Protein AF-A0A151S212-F1 (afdb_monomer)

Foldseek 3Di:
DWDDDPQWIDDDDPDPVVVLVVVVDLCVADVVVPGHDDPLQAADPDDNVPDDPHDRNAFDAAPVNPWTFGDTPQWTQTNPQRAIAGHPLVLQPDALLVVDDQDQPDPRLVVLLVVLLVLLLVLLALSQFFCVRHPLLSNLLRLLLSLLSSLSNSVSRQVVNVVPDHDDLVSVLVSLLVSLLSSVVSSVVNQVVDDDPDPDRGDGDDDSLSSSLSNLLSNLVNCVVVCVVCVPSNVVSVVVNCPRPCNVVQDPSNVSSSPCSSNVSSVSRRD

Secondary structure (DSSP, 8-state):
-EEEETTEEEE--S-HHHHHHHHHHHHT-BGGGTB---GGG---SS--TT-SS---TTEEE-TTSS-EEEEETTEEEETTT--EEE--GGGSSS-GGGG-----SS-HHHHHHHHHHHHHGGG--GGGT-TTTS-HHHHHHHHHHHHHHHHHHHHHHHHHHTTT-PPPHHHHHHHHHHHHHHHHHHHHHHHHT---SSS--------HHHHHHHHHHHHHHHHHTTHHHHHHHHHHHHHHHHTSTTTT---HHHHHHH-GGGGHHHHTS--

Nearest PDB structures (foldseek):
  7trd-assembly1_A  TM=8.117E-01  e=8.780E-12  Homo sapiens
  7qxs-assembly1_A  TM=8.195E-01  e=4.011E-11  Homo sapiens
  7v99-assembly1_A  TM=8.129E-01  e=2.341E-10  Homo sapiens
  7bg9-assembly1_A  TM=7.654E-01  e=6.557E-09  Homo sapiens

Structure (mmCIF, N/CA/C/O backbone):
data_AF-A0A151S212-F1
#
_entry.id   AF-A0A151S212-F1
#
loop_
_atom_site.group_PDB
_atom_site.id
_atom_site.type_symbol
_atom_site.label_atom_id
_atom_site.label_alt_id
_atom_site.label_comp_id
_atom_site.label_asym_id
_atom_site.label_entity_id
_atom_site.label_seq_id
_atom_site.pdbx_PDB_ins_code
_atom_site.Cartn_x
_atom_site.Cartn_y
_atom_site.Cartn_z
_atom_site.occupancy
_atom_site.B_iso_or_equiv
_atom_site.auth_seq_id
_atom_site.auth_comp_id
_atom_site.auth_asym_id
_atom_site.auth_atom_id
_atom_site.pdbx_PDB_model_num
ATOM 1 N N . MET A 1 1 ? -19.697 2.764 17.726 1.00 91.25 1 MET A N 1
ATOM 2 C CA . MET A 1 1 ? -19.866 2.917 16.264 1.00 91.25 1 MET A CA 1
ATOM 3 C C . MET A 1 1 ? -20.209 1.569 15.644 1.00 91.25 1 MET A C 1
ATOM 5 O O . MET A 1 1 ? -19.596 0.572 16.009 1.00 91.25 1 MET A O 1
ATOM 9 N N . LEU A 1 2 ? -21.163 1.541 14.712 1.00 94.31 2 LEU A N 1
ATOM 10 C CA . LEU A 1 2 ? -21.509 0.366 13.911 1.00 94.31 2 LEU A CA 1
ATOM 11 C C . LEU A 1 2 ? -21.421 0.744 12.430 1.00 94.31 2 LEU A C 1
ATOM 13 O O . LEU A 1 2 ? -22.045 1.716 12.016 1.00 94.31 2 LEU A O 1
ATOM 17 N N . MET A 1 3 ? -20.671 -0.025 11.647 1.00 93.69 3 MET A N 1
ATOM 18 C CA . MET A 1 3 ? -20.596 0.108 10.193 1.00 93.69 3 MET A CA 1
ATOM 19 C C . MET A 1 3 ? -20.975 -1.213 9.532 1.00 93.69 3 MET A C 1
ATOM 21 O O . MET A 1 3 ? -20.606 -2.288 10.008 1.00 93.69 3 MET A O 1
ATOM 25 N N . ARG A 1 4 ? -21.698 -1.130 8.416 1.00 92.31 4 ARG A N 1
ATOM 26 C CA . ARG A 1 4 ? -22.079 -2.281 7.597 1.00 92.31 4 ARG A CA 1
ATOM 27 C C . ARG A 1 4 ? -21.774 -1.983 6.137 1.00 92.31 4 ARG A C 1
ATOM 29 O O . ARG A 1 4 ? -22.185 -0.947 5.624 1.00 92.31 4 ARG A O 1
ATOM 36 N N . TYR A 1 5 ? -21.095 -2.910 5.473 1.00 89.25 5 TYR A N 1
ATOM 37 C CA . TYR A 1 5 ? -20.866 -2.885 4.036 1.00 89.25 5 TYR A CA 1
ATOM 38 C C . TYR A 1 5 ? -21.348 -4.200 3.429 1.00 89.25 5 TYR A C 1
ATOM 40 O O . TYR A 1 5 ? -20.651 -5.208 3.495 1.00 89.25 5 TYR A O 1
ATOM 48 N N . ILE A 1 6 ? -22.560 -4.180 2.864 1.00 88.94 6 ILE A N 1
ATOM 49 C CA . ILE A 1 6 ? -23.264 -5.363 2.346 1.00 88.94 6 ILE A CA 1
ATOM 50 C C . ILE A 1 6 ? -23.410 -6.424 3.456 1.00 88.94 6 ILE A C 1
ATOM 52 O O . ILE A 1 6 ? -24.307 -6.300 4.299 1.00 88.94 6 ILE A O 1
ATOM 56 N N . ASP A 1 7 ? -22.490 -7.387 3.510 1.00 89.00 7 ASP A N 1
ATOM 57 C CA . ASP A 1 7 ? -22.482 -8.508 4.455 1.00 89.00 7 ASP A CA 1
ATOM 58 C C . ASP A 1 7 ? -21.387 -8.384 5.527 1.00 89.00 7 ASP A C 1
ATOM 60 O O . ASP A 1 7 ? -21.408 -9.104 6.523 1.00 89.00 7 ASP A O 1
ATOM 64 N N . ASP A 1 8 ? -20.433 -7.463 5.357 1.00 90.44 8 ASP A N 1
ATOM 65 C CA . ASP A 1 8 ? -19.359 -7.236 6.321 1.00 90.44 8 ASP A CA 1
ATOM 66 C C . ASP A 1 8 ? -19.790 -6.204 7.375 1.00 90.44 8 ASP A C 1
ATOM 68 O O . ASP A 1 8 ? -20.198 -5.083 7.058 1.00 90.44 8 ASP A O 1
ATOM 72 N N . ILE A 1 9 ? -19.652 -6.557 8.654 1.00 92.75 9 ILE A N 1
ATOM 73 C CA . ILE A 1 9 ? -20.039 -5.720 9.797 1.00 92.75 9 ILE A CA 1
ATOM 74 C C . ILE A 1 9 ? -18.797 -5.382 10.625 1.00 92.75 9 ILE A C 1
ATOM 76 O O . ILE A 1 9 ? -18.005 -6.267 10.943 1.00 92.75 9 ILE A O 1
ATOM 80 N N . LEU A 1 10 ? -18.649 -4.111 11.006 1.00 93.81 10 LEU A N 1
ATOM 81 C CA . LEU A 1 10 ? -17.651 -3.648 11.967 1.00 93.81 10 LEU A CA 1
ATOM 82 C C . LEU A 1 10 ? -18.339 -2.953 13.138 1.00 93.81 10 LEU A C 1
ATOM 84 O O . LEU A 1 10 ? -19.101 -2.004 12.951 1.00 93.81 10 LEU A O 1
ATOM 88 N N . PHE A 1 11 ? -18.033 -3.399 14.351 1.00 94.44 11 PHE A N 1
ATOM 89 C CA . PHE A 1 11 ? -18.524 -2.790 15.578 1.00 94.44 11 PHE A CA 1
ATOM 90 C C . PHE A 1 11 ? -17.354 -2.370 16.458 1.00 94.44 11 PHE A C 1
ATOM 92 O O . PHE A 1 11 ? -16.478 -3.178 16.756 1.00 94.44 11 PHE A O 1
ATOM 99 N N . ILE A 1 12 ? -17.354 -1.103 16.866 1.00 93.50 12 ILE A N 1
ATOM 100 C CA . ILE A 1 12 ? -16.326 -0.513 17.725 1.00 93.50 12 ILE A CA 1
ATOM 101 C C . ILE A 1 12 ? -17.021 0.106 18.932 1.00 93.50 12 ILE A C 1
ATOM 103 O O . ILE A 1 12 ? -17.923 0.936 18.776 1.00 93.50 12 ILE A O 1
ATOM 107 N N . SER A 1 13 ? -16.612 -0.298 20.131 1.00 93.19 13 SER A N 1
ATOM 108 C CA . SER A 1 13 ? -17.143 0.210 21.396 1.00 93.19 13 SER A CA 1
ATOM 109 C C . SER A 1 13 ? -16.024 0.327 22.424 1.00 93.19 13 SER A C 1
ATOM 111 O O . SER A 1 13 ? -15.104 -0.486 22.439 1.00 93.19 13 SER A O 1
ATOM 113 N N . THR A 1 14 ? -16.137 1.317 23.306 1.00 93.19 14 THR A N 1
ATOM 114 C CA . THR A 1 14 ? -15.300 1.456 24.506 1.00 93.19 14 THR A CA 1
ATOM 115 C C . THR A 1 14 ? -15.732 0.502 25.627 1.00 93.19 14 THR A C 1
ATOM 117 O O . THR A 1 14 ? -15.018 0.339 26.610 1.00 93.19 14 THR A O 1
ATOM 120 N N . SER A 1 15 ? -16.886 -0.164 25.493 1.00 93.69 15 SER A N 1
ATOM 121 C CA . SER A 1 15 ? -17.396 -1.138 26.460 1.00 93.69 15 SER A CA 1
ATOM 122 C C . SER A 1 15 ? -17.210 -2.571 25.956 1.00 93.69 15 SER A C 1
ATOM 124 O O . SER A 1 15 ? -17.922 -3.017 25.049 1.00 93.69 15 SER A O 1
ATOM 126 N N . LYS A 1 16 ? -16.324 -3.339 26.613 1.00 89.88 16 LYS A N 1
ATOM 127 C CA . LYS A 1 16 ? -16.132 -4.779 26.335 1.00 89.88 16 LYS A CA 1
ATOM 128 C C . LYS A 1 16 ? -17.457 -5.545 26.415 1.00 89.88 16 LYS A C 1
ATOM 130 O O . LYS A 1 16 ? -17.743 -6.365 25.549 1.00 89.88 16 LYS A O 1
ATOM 135 N N . LYS A 1 17 ? -18.307 -5.229 27.400 1.00 91.88 17 LYS A N 1
ATOM 136 C CA . LYS A 1 17 ? -19.629 -5.856 27.577 1.00 91.88 17 LYS A CA 1
ATOM 137 C C . LYS A 1 17 ? -20.533 -5.648 26.359 1.00 91.88 17 LYS A C 1
ATOM 139 O O . LYS A 1 17 ? -21.179 -6.592 25.910 1.00 91.88 17 LYS A O 1
ATOM 144 N N . GLN A 1 18 ? -20.568 -4.434 25.804 1.00 94.19 18 GLN A N 1
ATOM 145 C CA . GLN A 1 18 ? -21.349 -4.159 24.594 1.00 94.19 18 GLN A CA 1
ATOM 146 C C . GLN A 1 18 ? -20.782 -4.894 23.376 1.00 94.19 18 GLN A C 1
ATOM 148 O O . GLN A 1 18 ? -21.547 -5.499 22.629 1.00 94.19 18 GLN A O 1
ATOM 153 N N . ALA A 1 19 ? -19.458 -4.880 23.191 1.00 92.62 19 ALA A N 1
ATOM 154 C CA . ALA A 1 19 ? -18.805 -5.568 22.078 1.00 92.62 19 ALA A CA 1
ATOM 155 C C . ALA A 1 19 ? -19.018 -7.089 22.126 1.00 92.62 19 ALA A C 1
ATOM 157 O O . ALA A 1 19 ? -19.368 -7.691 21.111 1.00 92.62 19 ALA A O 1
ATOM 158 N N . ALA A 1 20 ? -18.897 -7.698 23.307 1.00 90.44 20 ALA A N 1
ATOM 159 C CA . ALA A 1 20 ? -19.153 -9.121 23.515 1.00 90.44 20 ALA A CA 1
ATOM 160 C C . ALA A 1 20 ? -20.628 -9.487 23.273 1.00 90.44 20 ALA A C 1
ATOM 162 O O . ALA A 1 20 ? -20.917 -10.458 22.577 1.00 90.44 20 ALA A O 1
ATOM 163 N N . SER A 1 21 ? -21.567 -8.680 23.780 1.00 92.19 21 SER A N 1
ATOM 164 C CA . SER A 1 21 ? -23.004 -8.880 23.544 1.00 92.19 21 SER A CA 1
ATOM 165 C C . SER A 1 21 ? -23.358 -8.789 22.055 1.00 92.19 21 SER A C 1
ATOM 167 O O . SER A 1 21 ? -24.098 -9.622 21.525 1.00 92.19 21 SER A O 1
ATOM 169 N N . PHE A 1 22 ? -22.773 -7.821 21.344 1.00 92.88 22 PHE A N 1
ATOM 170 C CA . PHE A 1 22 ? -22.955 -7.681 19.903 1.00 92.88 22 PHE A CA 1
ATOM 171 C C . PHE A 1 22 ? -22.400 -8.886 19.131 1.00 92.88 22 PHE A C 1
ATOM 173 O O . PHE A 1 22 ? -23.090 -9.424 18.264 1.00 92.88 22 PHE A O 1
ATOM 180 N N . LEU A 1 23 ? -21.195 -9.352 19.479 1.00 90.56 23 LEU A N 1
ATOM 181 C CA . LEU A 1 23 ? -20.588 -10.539 18.875 1.00 90.56 23 LEU A CA 1
ATOM 182 C C . LEU A 1 23 ? -21.452 -11.789 19.087 1.00 90.56 23 LEU A C 1
ATOM 184 O O . LEU A 1 23 ? -21.763 -12.473 18.115 1.00 90.56 23 LEU A O 1
ATOM 188 N N . SER A 1 24 ? -21.912 -12.037 20.317 1.00 89.62 24 SER A N 1
ATOM 189 C CA . SER A 1 24 ? -22.804 -13.161 20.644 1.00 89.62 24 SER A CA 1
ATOM 190 C C . SER A 1 24 ? -24.100 -13.115 19.825 1.00 89.62 24 SER A C 1
ATOM 192 O O . SER A 1 24 ? -24.551 -14.122 19.268 1.00 89.62 24 SER A O 1
ATOM 194 N N . ARG A 1 25 ? -24.675 -11.916 19.652 1.00 90.81 25 ARG A N 1
ATOM 195 C CA . ARG A 1 25 ? -25.864 -11.726 18.813 1.00 90.81 25 ARG A CA 1
ATOM 196 C C . ARG A 1 25 ? -25.598 -12.053 17.343 1.00 90.81 25 ARG A C 1
ATOM 198 O O . ARG A 1 25 ? -26.464 -12.663 16.721 1.00 90.81 25 ARG A O 1
ATOM 205 N N . LEU A 1 26 ? -24.440 -11.671 16.799 1.00 91.00 26 LEU A N 1
ATOM 206 C CA . LEU A 1 26 ? -24.056 -12.006 15.425 1.00 91.00 26 LEU A CA 1
ATOM 207 C C . LEU A 1 26 ? -23.777 -13.501 15.247 1.00 91.00 26 LEU A C 1
ATOM 209 O O . LEU A 1 26 ? -24.224 -14.074 14.258 1.00 91.00 26 LEU A O 1
ATOM 213 N N . GLN A 1 27 ? -23.097 -14.142 16.199 1.00 88.25 27 GLN A N 1
ATOM 214 C CA . GLN A 1 27 ? -22.831 -15.585 16.171 1.00 88.25 27 GLN A CA 1
ATOM 215 C C . GLN A 1 27 ? -24.126 -16.401 16.134 1.00 88.25 27 GLN A C 1
ATOM 217 O O . GLN A 1 27 ? -24.240 -17.352 15.369 1.00 88.25 27 GLN A O 1
ATOM 222 N N . ARG A 1 28 ? -25.149 -15.985 16.892 1.00 88.88 28 ARG A N 1
ATOM 223 C CA . ARG A 1 28 ? -26.474 -16.624 16.855 1.00 88.88 28 ARG A CA 1
ATOM 224 C C . ARG A 1 28 ? -27.167 -16.519 15.486 1.00 88.88 28 ARG A C 1
ATOM 226 O O . ARG A 1 28 ? -28.055 -17.326 15.195 1.00 88.88 28 ARG A O 1
ATOM 233 N N . GLY A 1 29 ? -26.788 -15.530 14.675 1.00 90.12 29 GLY A N 1
ATOM 234 C CA . GLY A 1 29 ? -27.438 -15.196 13.414 1.00 90.12 29 GLY A CA 1
ATOM 235 C C . GLY A 1 29 ? -28.838 -14.600 13.590 1.00 90.12 29 GLY A C 1
ATOM 236 O O . GLY A 1 29 ? -29.348 -14.410 14.699 1.00 90.12 29 GLY A O 1
ATOM 237 N N . PHE A 1 30 ? -29.487 -14.318 12.463 1.00 90.19 30 PHE A N 1
ATOM 238 C CA . PHE A 1 30 ? -30.853 -13.802 12.402 1.00 90.19 30 PHE A CA 1
ATOM 239 C C . PHE A 1 30 ? -31.785 -14.906 11.892 1.00 90.19 30 PHE A C 1
ATOM 241 O O . PHE A 1 30 ? -32.234 -14.890 10.747 1.00 90.19 30 PHE A O 1
ATOM 248 N N . ARG A 1 31 ? -32.063 -15.885 12.766 1.00 88.88 31 ARG A N 1
ATOM 249 C CA . ARG A 1 31 ? -32.797 -17.124 12.435 1.00 88.88 31 ARG A CA 1
ATOM 250 C C . ARG A 1 31 ? -34.173 -16.888 11.810 1.00 88.88 31 ARG A C 1
ATOM 252 O O . ARG A 1 31 ? -34.533 -17.602 10.889 1.00 88.88 31 ARG A O 1
ATOM 259 N N . GLY A 1 32 ? -34.898 -15.854 12.247 1.00 93.25 32 GLY A N 1
ATOM 260 C CA . GLY A 1 32 ? -36.201 -15.496 11.666 1.00 93.25 32 GLY A CA 1
ATOM 261 C C . GLY A 1 32 ? -36.151 -15.102 10.183 1.00 93.25 32 GLY A C 1
ATOM 262 O O . GLY A 1 32 ? -37.182 -15.097 9.527 1.00 93.25 32 GLY A O 1
ATOM 263 N N . TYR A 1 33 ? -34.960 -14.810 9.651 1.00 91.62 33 TYR A N 1
ATOM 264 C CA . TYR A 1 33 ? -34.728 -14.476 8.244 1.00 91.62 33 TYR A CA 1
ATOM 265 C C . TYR A 1 33 ? -33.832 -15.504 7.535 1.00 91.62 33 TYR A C 1
ATOM 267 O O . TYR A 1 33 ? -33.302 -15.204 6.469 1.00 91.62 33 TYR A O 1
ATOM 275 N N . ASN A 1 34 ? -33.594 -16.679 8.139 1.00 92.19 34 ASN A N 1
ATOM 276 C CA . ASN A 1 34 ? -32.651 -17.692 7.639 1.00 92.19 34 ASN A CA 1
ATOM 277 C C . ASN A 1 34 ? -31.262 -17.120 7.291 1.00 92.19 34 ASN A C 1
ATOM 279 O O . ASN A 1 34 ? -30.600 -17.563 6.355 1.00 92.19 34 ASN A O 1
ATOM 283 N N . CYS A 1 35 ? -30.818 -16.112 8.048 1.00 90.69 35 CYS A N 1
ATOM 284 C CA . CYS A 1 35 ? -29.539 -15.448 7.837 1.00 90.69 35 CYS A CA 1
ATOM 285 C C . CYS A 1 35 ? -28.527 -15.905 8.891 1.00 90.69 35 CYS A C 1
ATOM 287 O O . CYS A 1 35 ? -28.745 -15.759 10.100 1.00 90.69 35 CYS A O 1
ATOM 289 N N . TYR A 1 36 ? -27.406 -16.440 8.413 1.00 90.06 36 TYR A N 1
ATOM 290 C CA . TYR A 1 36 ? -26.347 -17.038 9.219 1.00 90.06 36 TYR A CA 1
ATOM 291 C C . TYR A 1 36 ? -25.021 -16.322 8.965 1.00 90.06 36 TYR A C 1
ATOM 293 O O . TYR A 1 36 ? -24.754 -15.864 7.854 1.00 90.06 36 TYR A O 1
ATOM 301 N N . MET A 1 37 ? -24.178 -16.246 9.994 1.00 89.00 37 MET A N 1
ATOM 302 C CA . MET A 1 37 ? -22.856 -15.632 9.893 1.00 89.00 37 MET A CA 1
ATOM 303 C C . MET A 1 37 ? -21.780 -16.691 9.660 1.00 89.00 37 MET A C 1
ATOM 305 O O . MET A 1 37 ? -21.835 -17.788 10.206 1.00 89.00 37 MET A O 1
ATOM 309 N N . ASN A 1 38 ? -20.770 -16.355 8.857 1.00 87.44 38 ASN A N 1
ATOM 310 C CA . ASN A 1 38 ? -19.635 -17.242 8.626 1.00 87.44 38 ASN A CA 1
ATOM 311 C C . ASN A 1 38 ? -18.682 -17.205 9.828 1.00 87.44 38 ASN A C 1
ATOM 313 O O . ASN A 1 38 ? -17.925 -16.247 9.994 1.00 87.44 38 ASN A O 1
ATOM 317 N N . GLU A 1 39 ? -18.680 -18.275 10.618 1.00 83.69 39 GLU A N 1
ATOM 318 C CA . GLU A 1 39 ? -17.905 -18.371 11.858 1.00 83.69 39 GLU A CA 1
ATOM 319 C C . GLU A 1 39 ? -16.399 -18.160 11.654 1.00 83.69 39 GLU A C 1
ATOM 321 O O . GLU A 1 39 ? -15.737 -17.498 12.453 1.00 83.69 39 GLU A O 1
ATOM 326 N N . LYS A 1 40 ? -15.856 -18.610 10.514 1.00 81.06 40 LYS A N 1
ATOM 327 C CA . LYS A 1 40 ? -14.429 -18.461 10.180 1.00 81.06 40 LYS A CA 1
ATOM 328 C C . LYS A 1 40 ? -14.022 -17.009 9.912 1.00 81.06 40 LYS A C 1
ATOM 330 O O . LYS A 1 40 ? -12.829 -16.720 9.820 1.00 81.06 40 LYS A O 1
ATOM 335 N N . LYS A 1 41 ? -14.992 -16.106 9.728 1.00 82.12 41 LYS A N 1
ATOM 336 C CA . LYS A 1 41 ? -14.774 -14.690 9.404 1.00 82.12 41 LYS A CA 1
ATOM 337 C C . LYS A 1 41 ? -14.901 -13.758 10.610 1.00 82.12 41 LYS A C 1
ATOM 339 O O . LYS A 1 41 ? -14.702 -12.556 10.428 1.00 82.12 41 LYS A O 1
ATOM 344 N N . PHE A 1 42 ? -15.198 -14.257 11.810 1.00 85.50 42 PHE A N 1
ATOM 345 C CA . PHE A 1 42 ? -15.205 -13.406 13.000 1.00 85.50 42 PHE A CA 1
ATOM 346 C C . PHE A 1 42 ? -13.792 -12.943 13.387 1.00 85.50 42 PHE A C 1
ATOM 348 O O . PHE A 1 42 ? -12.789 -13.617 13.144 1.00 85.50 42 PHE A O 1
ATOM 355 N N . GLY A 1 43 ? -13.725 -11.756 13.987 1.00 84.00 43 GLY A N 1
ATOM 356 C CA . GLY A 1 43 ? -12.517 -11.169 14.554 1.00 84.00 43 GLY A CA 1
ATOM 357 C C . GLY A 1 43 ? -12.885 -10.237 15.699 1.00 84.00 43 GLY A C 1
ATOM 358 O O . GLY A 1 43 ? -13.845 -9.479 15.584 1.00 84.00 43 GLY A O 1
ATOM 359 N N . ALA A 1 44 ? -12.135 -10.309 16.793 1.00 85.69 44 ALA A N 1
ATOM 360 C CA . ALA A 1 44 ? -12.307 -9.472 17.973 1.00 85.69 44 ALA A CA 1
ATOM 361 C C . ALA A 1 44 ? -10.942 -9.259 18.629 1.00 85.69 44 ALA A C 1
ATOM 363 O O . ALA A 1 44 ? -10.123 -10.171 18.631 1.00 85.69 44 ALA A O 1
ATOM 364 N N . ASN A 1 45 ? -10.703 -8.072 19.180 1.00 85.06 45 ASN A N 1
ATOM 365 C CA . ASN A 1 45 ? -9.446 -7.691 19.832 1.00 85.06 45 ASN A CA 1
ATOM 366 C C . ASN A 1 45 ? -9.441 -7.948 21.352 1.00 85.06 45 ASN A C 1
ATOM 368 O O . ASN A 1 45 ? -8.655 -7.336 22.069 1.00 85.06 45 ASN A O 1
ATOM 372 N N . PHE A 1 46 ? -10.342 -8.792 21.853 1.00 80.75 46 PHE A N 1
ATOM 373 C CA . PHE A 1 46 ? -10.465 -9.128 23.270 1.00 80.75 46 PHE A CA 1
ATOM 374 C C . PHE A 1 46 ? -10.730 -10.619 23.443 1.00 80.75 46 PHE A C 1
ATOM 376 O O . PHE A 1 46 ? -11.342 -11.246 22.576 1.00 80.75 46 PHE A O 1
ATOM 383 N N . ASP A 1 47 ? -10.326 -11.157 24.593 1.00 69.25 47 ASP A N 1
ATOM 384 C CA . ASP A 1 47 ? -10.608 -12.542 24.952 1.00 69.25 47 ASP A CA 1
ATOM 385 C C . ASP A 1 47 ? -12.113 -12.738 25.103 1.00 69.25 47 ASP A C 1
ATOM 387 O O . ASP A 1 47 ? -12.778 -12.082 25.921 1.00 69.25 47 ASP A O 1
ATOM 391 N N . VAL A 1 48 ? -12.647 -13.626 24.269 1.00 62.38 48 VAL A N 1
ATOM 392 C CA . VAL A 1 48 ? -14.039 -14.054 24.319 1.00 62.38 48 VAL A CA 1
ATOM 393 C C . VAL A 1 48 ? -14.064 -15.375 25.075 1.00 62.38 48 VAL A C 1
ATOM 395 O O . VAL A 1 48 ? -13.816 -16.430 24.498 1.00 62.38 48 VAL A O 1
ATOM 398 N N . GLU A 1 49 ? -14.380 -15.312 26.368 1.00 53.94 49 GLU A N 1
ATOM 399 C CA . GLU A 1 49 ? -14.428 -16.468 27.285 1.00 53.94 49 GLU A CA 1
ATOM 400 C C . GLU A 1 49 ? -15.368 -17.600 26.814 1.00 53.94 49 GLU A C 1
ATOM 402 O O . GLU A 1 49 ? -15.288 -18.718 27.307 1.00 53.94 49 GLU A O 1
ATOM 407 N N . GLN A 1 50 ? -16.242 -17.338 25.835 1.00 49.88 50 GLN A N 1
ATOM 408 C CA . GLN A 1 50 ? -17.227 -18.289 25.307 1.00 49.88 50 GLN A CA 1
ATOM 409 C C . GLN A 1 50 ? -16.851 -18.951 23.970 1.00 49.88 50 GLN A C 1
ATOM 411 O O . GLN A 1 50 ? -17.666 -19.689 23.419 1.00 49.88 50 GLN A O 1
ATOM 416 N N . ILE A 1 51 ? -15.656 -18.722 23.414 1.00 51.78 51 ILE A N 1
ATOM 417 C CA . ILE A 1 51 ? -15.263 -19.349 22.140 1.00 51.78 51 ILE A CA 1
ATOM 418 C C . ILE A 1 51 ? -14.441 -20.613 22.412 1.00 51.78 51 ILE A C 1
ATOM 420 O O . ILE A 1 51 ? -13.214 -20.626 22.329 1.00 51.78 51 ILE A O 1
ATOM 424 N N . LEU A 1 52 ? -15.139 -21.707 22.713 1.00 39.09 52 LEU A N 1
ATOM 425 C CA . LEU A 1 52 ? -14.578 -23.051 22.607 1.00 39.09 52 LEU A CA 1
ATOM 426 C C . LEU A 1 52 ? -14.372 -23.378 21.117 1.00 39.09 52 LEU A C 1
ATOM 428 O O . LEU A 1 52 ? -15.327 -23.617 20.385 1.00 39.09 52 LEU A O 1
ATOM 432 N N . GLY A 1 53 ? -13.118 -23.380 20.662 1.00 44.22 53 GLY A N 1
ATOM 433 C CA . GLY A 1 53 ? -12.716 -24.107 19.450 1.00 44.22 53 GLY A CA 1
ATOM 434 C C . GLY A 1 53 ? -12.482 -23.312 18.161 1.00 44.22 53 GLY A C 1
ATOM 435 O O . GLY A 1 53 ? -12.039 -23.915 17.186 1.00 44.22 53 GLY A O 1
ATOM 436 N N . SER A 1 54 ? -12.683 -21.990 18.112 1.00 44.34 54 SER A N 1
ATOM 437 C CA . SER A 1 54 ? -12.316 -21.202 16.922 1.00 44.34 54 SER A CA 1
ATOM 438 C C . SER A 1 54 ? -11.300 -20.116 17.258 1.00 44.34 54 SER A C 1
ATOM 440 O O . SER A 1 54 ? -11.639 -19.110 17.879 1.00 44.34 54 SER A O 1
ATOM 442 N N . GLN A 1 55 ? -10.056 -20.292 16.808 1.00 51.56 55 GLN A N 1
ATOM 443 C CA . GLN A 1 55 ? -9.088 -19.199 16.728 1.00 51.56 55 GLN A CA 1
ATOM 444 C C . GLN A 1 55 ? -9.764 -18.010 16.025 1.00 51.56 55 GLN A C 1
ATOM 446 O O . GLN A 1 55 ? -10.283 -18.151 14.915 1.00 51.56 55 GLN A O 1
ATOM 451 N N . LEU A 1 56 ? -9.826 -16.850 16.684 1.00 54.81 56 LEU A N 1
ATOM 452 C CA . LEU A 1 56 ? -10.334 -15.613 16.091 1.00 54.81 56 LEU A CA 1
ATOM 453 C C . LEU A 1 56 ? -9.381 -15.194 14.962 1.00 54.81 56 LEU A C 1
ATOM 455 O O . LEU A 1 56 ? -8.438 -14.434 15.151 1.00 54.81 56 LEU A O 1
ATOM 459 N N . ASN A 1 57 ? -9.632 -15.722 13.766 1.00 55.31 57 ASN A N 1
ATOM 460 C CA . ASN A 1 57 ? -8.699 -15.748 12.638 1.00 55.31 57 ASN A CA 1
ATOM 461 C C . ASN A 1 57 ? -8.355 -14.369 12.050 1.00 55.31 57 ASN A C 1
ATOM 463 O O . ASN A 1 57 ? -7.565 -14.283 11.108 1.00 55.31 57 ASN A O 1
ATOM 467 N N . ARG A 1 58 ? -8.968 -13.275 12.519 1.00 57.22 58 ARG A N 1
ATOM 468 C CA . ARG A 1 58 ? -8.886 -11.958 11.866 1.00 57.22 58 ARG A CA 1
ATOM 469 C C . ARG A 1 58 ? -8.116 -10.876 12.598 1.00 57.22 58 ARG A C 1
ATOM 471 O O . ARG A 1 58 ? -7.895 -9.841 11.969 1.00 57.22 58 ARG A O 1
ATOM 478 N N . VAL A 1 59 ? -7.651 -11.118 13.820 1.00 60.28 59 VAL A N 1
ATOM 479 C CA . VAL A 1 59 ? -6.671 -10.219 14.430 1.00 60.28 59 VAL A CA 1
ATOM 480 C C . VAL A 1 59 ? -5.310 -10.524 13.827 1.00 60.28 59 VAL A C 1
ATOM 482 O O . VAL A 1 59 ? -4.712 -11.559 14.101 1.00 60.28 59 VAL A O 1
ATOM 485 N N . TYR A 1 60 ? -4.839 -9.637 12.955 1.00 65.50 60 TYR A N 1
ATOM 486 C CA . TYR A 1 60 ? -3.452 -9.684 12.513 1.00 65.50 60 TYR A CA 1
ATOM 487 C C . TYR A 1 60 ? -2.603 -9.073 13.626 1.00 65.50 60 TYR A C 1
ATOM 489 O O . TYR A 1 60 ? -2.672 -7.866 13.859 1.00 65.50 60 TYR A O 1
ATOM 497 N N . ALA A 1 61 ? -1.857 -9.908 14.344 1.00 61.75 61 ALA A N 1
ATOM 498 C CA . ALA A 1 61 ? -0.827 -9.439 15.254 1.00 61.75 61 ALA A CA 1
ATOM 499 C C . ALA A 1 61 ? 0.466 -9.227 14.460 1.00 61.75 61 ALA A C 1
ATOM 501 O O . ALA A 1 61 ? 0.862 -10.079 13.665 1.00 61.75 61 ALA A O 1
ATOM 502 N N . SER A 1 62 ? 1.120 -8.086 14.665 1.00 59.00 62 SER A N 1
ATOM 503 C CA . SER A 1 62 ? 2.505 -7.904 14.227 1.00 59.00 62 SER A CA 1
ATOM 504 C C . SER A 1 62 ? 3.398 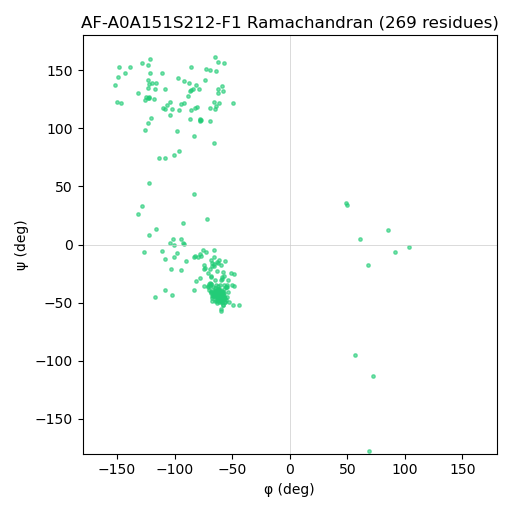-8.979 14.860 1.00 59.00 62 SER A C 1
ATOM 506 O O . SER A 1 62 ? 3.064 -9.496 15.925 1.00 59.00 62 SER A O 1
ATOM 508 N N . GLU A 1 63 ? 4.546 -9.281 14.245 1.00 55.31 63 GLU A N 1
ATOM 509 C CA . GLU A 1 63 ? 5.509 -10.316 14.683 1.00 55.31 63 GLU A CA 1
ATOM 510 C C . GLU A 1 63 ? 5.865 -10.232 16.181 1.00 55.31 63 GLU A C 1
ATOM 512 O O . GLU A 1 63 ? 6.195 -11.236 16.803 1.00 55.31 63 GLU A O 1
ATOM 517 N N . ASN A 1 64 ? 5.748 -9.045 16.778 1.00 50.09 64 ASN A N 1
ATOM 518 C CA . ASN A 1 64 ? 6.099 -8.775 18.170 1.00 50.09 64 ASN A CA 1
ATOM 519 C C . ASN A 1 64 ? 4.909 -8.932 19.144 1.00 50.09 64 ASN A C 1
ATOM 521 O O . ASN A 1 64 ? 5.040 -8.575 20.311 1.00 50.09 64 ASN A O 1
ATOM 525 N N . GLY A 1 65 ? 3.715 -9.307 18.668 1.00 58.44 65 GLY A N 1
ATOM 526 C CA . GLY A 1 65 ? 2.474 -9.407 19.455 1.00 58.44 65 GLY A CA 1
ATOM 527 C C . GLY A 1 65 ? 1.886 -8.075 19.960 1.00 58.44 65 GLY A C 1
ATOM 528 O O . GLY A 1 65 ? 0.708 -8.013 20.289 1.00 58.44 65 GLY A O 1
ATOM 529 N N . ALA A 1 66 ? 2.672 -6.993 19.976 1.00 58.69 66 ALA A N 1
ATOM 530 C CA . ALA A 1 66 ? 2.311 -5.712 20.592 1.00 58.69 66 ALA A CA 1
ATOM 531 C C . ALA A 1 66 ? 1.276 -4.875 19.815 1.00 58.69 66 ALA A C 1
ATOM 533 O O . ALA A 1 66 ? 0.650 -3.983 20.379 1.00 58.69 66 ALA A O 1
ATOM 534 N N . THR A 1 67 ? 1.109 -5.118 18.513 1.00 68.25 67 THR A N 1
ATOM 535 C CA . THR A 1 67 ? 0.159 -4.383 17.661 1.00 68.25 67 THR A CA 1
ATOM 536 C C . THR A 1 67 ? -0.802 -5.353 17.007 1.00 68.25 67 THR A C 1
ATOM 538 O O . THR A 1 67 ? -0.379 -6.304 16.352 1.00 68.25 67 THR A O 1
ATOM 541 N N . SER A 1 68 ? -2.095 -5.099 17.187 1.00 84.56 68 SER A N 1
ATOM 542 C CA . SER A 1 68 ? -3.177 -5.900 16.633 1.00 84.56 68 SER A CA 1
ATOM 543 C C . SER A 1 68 ? -3.996 -5.071 15.649 1.00 84.56 68 SER A C 1
ATOM 545 O O . SER A 1 68 ? -4.271 -3.893 15.882 1.00 84.56 68 SER A O 1
ATOM 547 N N . PHE A 1 69 ? -4.373 -5.691 14.534 1.00 88.69 69 PHE A N 1
ATOM 548 C CA . PHE A 1 69 ? -5.189 -5.069 13.501 1.00 88.69 69 PHE A CA 1
ATOM 549 C C . PHE A 1 69 ? -6.457 -5.876 13.253 1.00 88.69 69 PHE A C 1
ATOM 551 O O . PHE A 1 69 ? -6.402 -7.095 13.072 1.00 88.69 69 PHE A O 1
ATOM 558 N N . LEU A 1 70 ? -7.589 -5.180 13.161 1.00 90.25 70 LEU A N 1
ATOM 559 C CA . LEU A 1 70 ? -8.829 -5.730 12.628 1.00 90.25 70 LEU A CA 1
ATOM 560 C C . LEU A 1 70 ? -8.866 -5.560 11.110 1.00 90.25 70 LEU A C 1
ATOM 562 O O . LEU A 1 70 ? -8.623 -4.478 10.578 1.00 90.25 70 LEU A O 1
ATOM 566 N N . ARG A 1 71 ? -9.210 -6.645 10.415 1.00 89.56 71 ARG A N 1
ATOM 567 C CA . ARG A 1 71 ? -9.424 -6.658 8.965 1.00 89.56 71 ARG A CA 1
ATOM 568 C C . ARG A 1 71 ? -10.887 -6.402 8.634 1.00 89.56 71 ARG A C 1
ATOM 570 O O . ARG A 1 71 ? -11.744 -7.191 9.031 1.00 89.56 71 ARG A O 1
ATOM 577 N N . TRP A 1 72 ? -11.164 -5.360 7.854 1.00 91.25 72 TRP A N 1
ATOM 578 C CA . TRP A 1 72 ? -12.518 -5.049 7.391 1.00 91.25 72 TRP A CA 1
ATOM 579 C C . TRP A 1 72 ? -12.507 -4.436 5.988 1.00 91.25 72 TRP A C 1
ATOM 581 O O . TRP A 1 72 ? -11.851 -3.425 5.758 1.00 91.25 72 TRP A O 1
ATOM 591 N N . SER A 1 73 ? -13.202 -5.061 5.031 1.00 88.94 73 SER A N 1
ATOM 592 C CA . SER A 1 73 ? -13.399 -4.546 3.662 1.00 88.94 73 SER A CA 1
ATOM 593 C C . SER A 1 73 ? -12.125 -4.071 2.933 1.00 88.94 73 SER A C 1
ATOM 595 O O . SER A 1 73 ? -12.145 -3.110 2.166 1.00 88.94 73 SER A O 1
ATOM 597 N N . GLY A 1 74 ? -10.990 -4.748 3.148 1.00 90.62 74 GLY A N 1
ATOM 598 C CA . GLY A 1 74 ? -9.701 -4.384 2.542 1.00 90.62 74 GLY A CA 1
ATOM 599 C C . GLY A 1 74 ? -8.904 -3.316 3.303 1.00 90.62 74 GLY A C 1
ATOM 600 O O . GLY A 1 74 ? -7.930 -2.788 2.756 1.00 90.62 74 GLY A O 1
ATOM 601 N N . LEU A 1 75 ? -9.303 -3.012 4.539 1.00 93.88 75 LEU A N 1
ATOM 602 C CA . LEU A 1 75 ? -8.616 -2.137 5.484 1.00 93.88 75 LEU A CA 1
ATOM 603 C C . LEU A 1 75 ? -8.054 -2.945 6.657 1.00 93.88 75 LEU A C 1
ATOM 605 O O . LEU A 1 75 ? -8.653 -3.932 7.091 1.00 93.88 75 LEU A O 1
ATOM 609 N N . LEU A 1 76 ? -6.927 -2.476 7.179 1.00 93.94 76 LEU A N 1
ATOM 610 C CA . LEU A 1 76 ? -6.355 -2.853 8.463 1.00 93.94 76 LEU A CA 1
ATOM 611 C C . LEU A 1 76 ? -6.564 -1.686 9.421 1.00 93.94 76 LEU A C 1
ATOM 613 O O . LEU A 1 76 ? -6.083 -0.586 9.158 1.00 93.94 76 LEU A O 1
ATOM 617 N N . ILE A 1 77 ? -7.279 -1.929 10.511 1.00 94.06 77 ILE A N 1
ATOM 618 C CA . ILE A 1 77 ? -7.587 -0.926 11.530 1.00 94.06 77 ILE A CA 1
ATOM 619 C C . ILE A 1 77 ? -6.799 -1.292 12.776 1.00 94.06 77 ILE A C 1
ATOM 621 O O . ILE A 1 77 ? -7.006 -2.376 13.325 1.00 94.06 77 ILE A O 1
ATOM 625 N N . ASN A 1 78 ? -5.886 -0.423 13.203 1.00 93.00 78 ASN A N 1
ATOM 626 C CA . ASN A 1 78 ? -5.119 -0.644 14.423 1.00 93.00 78 ASN A CA 1
ATOM 627 C C . ASN A 1 78 ? -6.065 -0.607 15.632 1.00 93.00 78 ASN A C 1
ATOM 629 O O . ASN A 1 78 ? -6.750 0.387 15.857 1.00 93.00 78 ASN A O 1
ATOM 633 N N . CYS A 1 79 ? -6.103 -1.682 16.416 1.00 89.62 79 CYS A N 1
ATOM 634 C CA . CYS A 1 79 ? -7.027 -1.810 17.543 1.00 89.62 79 CYS A CA 1
ATOM 635 C C . CYS A 1 79 ? -6.735 -0.839 18.697 1.00 89.62 79 CYS A C 1
ATOM 637 O O . CYS A 1 79 ? -7.609 -0.635 19.536 1.00 89.62 79 CYS A O 1
ATOM 639 N N . SER A 1 80 ? -5.523 -0.282 18.758 1.00 89.00 80 SER A N 1
ATOM 640 C CA . SER A 1 80 ? -5.086 0.634 19.815 1.00 89.00 80 SER A CA 1
ATOM 641 C C . SER A 1 80 ? -5.097 2.087 19.352 1.00 89.00 80 SER A C 1
ATOM 643 O O . SER A 1 80 ? -5.543 2.958 20.091 1.00 89.00 80 SER A O 1
ATOM 645 N N . THR A 1 81 ? -4.606 2.359 18.139 1.00 93.00 81 THR A N 1
ATOM 646 C CA . THR A 1 81 ? -4.452 3.734 17.629 1.00 93.00 81 THR A CA 1
ATOM 647 C C . THR A 1 81 ? -5.563 4.166 16.682 1.00 93.00 81 THR A C 1
ATOM 649 O O . THR A 1 81 ? -5.642 5.342 16.354 1.00 93.00 81 THR A O 1
ATOM 652 N N . MET A 1 82 ? -6.416 3.239 16.228 1.00 93.88 82 MET A N 1
ATOM 653 C CA . MET A 1 82 ? -7.452 3.469 15.212 1.00 93.88 82 MET A CA 1
ATOM 654 C C . MET A 1 82 ? -6.934 3.912 13.833 1.00 93.88 82 MET A C 1
ATOM 656 O O . MET A 1 82 ? -7.734 4.134 12.924 1.00 93.88 82 MET A O 1
ATOM 660 N N . GLU A 1 83 ? -5.613 3.958 13.643 1.00 96.50 83 GLU A N 1
ATOM 661 C CA . GLU A 1 83 ? -4.979 4.269 12.365 1.00 96.50 83 GLU A CA 1
ATOM 662 C C . GLU A 1 83 ? -5.292 3.202 11.310 1.00 96.50 83 GLU A C 1
ATOM 664 O O . GLU A 1 83 ? -5.465 2.012 11.611 1.00 96.50 83 GLU A O 1
ATOM 669 N N . ILE A 1 84 ? -5.337 3.630 10.050 1.00 96.69 84 ILE A N 1
ATOM 670 C CA . ILE A 1 84 ? -5.870 2.845 8.942 1.00 96.69 84 ILE A CA 1
ATOM 671 C C . ILE A 1 84 ? -4.781 2.577 7.908 1.00 96.69 84 ILE A C 1
ATOM 673 O O . ILE A 1 84 ? -4.169 3.482 7.338 1.00 96.69 84 ILE A O 1
ATOM 677 N N . GLN A 1 85 ? -4.591 1.298 7.601 1.00 96.06 85 GLN A N 1
ATOM 678 C CA . GLN A 1 85 ? -3.704 0.830 6.542 1.00 96.06 85 GLN A CA 1
ATOM 679 C C . GLN A 1 85 ? -4.469 0.011 5.505 1.00 96.06 85 GLN A C 1
ATOM 681 O O . GLN A 1 85 ? -5.565 -0.495 5.751 1.00 96.06 85 GLN A O 1
ATOM 686 N N . ALA A 1 86 ? -3.908 -0.121 4.305 1.00 95.38 86 ALA A N 1
ATOM 687 C CA . ALA A 1 86 ? -4.495 -0.972 3.277 1.00 95.38 86 ALA A CA 1
ATOM 688 C C . ALA A 1 86 ? -4.172 -2.454 3.538 1.00 95.38 86 ALA A C 1
ATOM 690 O O . ALA A 1 86 ? -3.017 -2.816 3.747 1.00 95.38 86 ALA A O 1
ATOM 691 N N . ASP A 1 87 ? -5.171 -3.333 3.435 1.00 93.81 87 ASP A N 1
ATOM 692 C CA . ASP A 1 87 ? -4.955 -4.778 3.522 1.00 93.81 87 ASP A CA 1
ATOM 693 C C . ASP A 1 87 ? -4.454 -5.333 2.174 1.00 93.81 87 ASP A C 1
ATOM 695 O O . ASP A 1 87 ? -5.130 -5.258 1.134 1.00 93.81 87 ASP A O 1
ATOM 699 N N . TYR A 1 88 ? -3.243 -5.894 2.189 1.00 93.56 88 TYR A N 1
ATOM 700 C CA . TYR A 1 88 ? -2.596 -6.530 1.039 1.00 93.56 88 TYR A CA 1
ATOM 701 C C . TYR A 1 88 ? -2.618 -8.065 1.095 1.00 93.56 88 TYR A C 1
ATOM 703 O O . TYR A 1 88 ? -2.142 -8.704 0.156 1.00 93.56 88 TYR A O 1
ATOM 711 N N . SER A 1 89 ? -3.217 -8.673 2.126 1.00 90.44 89 SER A N 1
ATOM 712 C CA . SER A 1 89 ? -3.232 -10.131 2.339 1.00 90.44 89 SER A CA 1
ATOM 713 C C . SER A 1 89 ? -3.831 -10.920 1.171 1.00 90.44 89 SER A C 1
ATOM 715 O O . SER A 1 89 ? -3.408 -12.041 0.891 1.00 90.44 89 SER A O 1
ATOM 717 N N . LYS A 1 90 ? -4.735 -10.309 0.395 1.00 89.88 90 LYS A N 1
ATOM 718 C CA . LYS A 1 90 ? -5.304 -10.917 -0.820 1.00 89.88 90 LYS A CA 1
ATOM 719 C C . LYS A 1 90 ? -4.273 -11.281 -1.898 1.00 89.88 90 LYS A C 1
ATOM 721 O O . LYS A 1 90 ? -4.596 -12.038 -2.807 1.00 89.88 90 LYS A O 1
ATOM 726 N N . TYR A 1 91 ? -3.064 -10.720 -1.836 1.00 93.62 91 TYR A N 1
ATOM 727 C CA . TYR A 1 91 ? -1.986 -10.996 -2.789 1.00 93.62 91 TYR A CA 1
ATOM 728 C C . TYR A 1 91 ? -1.051 -12.135 -2.346 1.00 93.62 91 TYR A C 1
ATOM 730 O O . TYR A 1 91 ? -0.115 -12.448 -3.074 1.00 93.62 91 TYR A O 1
ATOM 738 N N . LEU A 1 92 ? -1.280 -12.758 -1.183 1.00 91.69 92 LEU A N 1
ATOM 739 C CA . LEU A 1 92 ? -0.392 -13.798 -0.645 1.00 91.69 92 LEU A CA 1
ATOM 740 C C . LEU A 1 92 ? -0.639 -15.186 -1.251 1.00 91.69 92 LEU A C 1
ATOM 742 O O . LEU A 1 92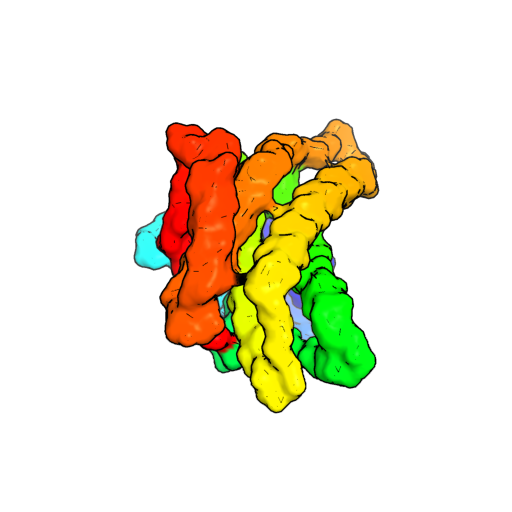 ? 0.290 -15.978 -1.387 1.00 91.69 92 LEU A O 1
ATOM 746 N N . CYS A 1 93 ? -1.883 -15.492 -1.623 1.00 88.56 93 CYS A N 1
ATOM 747 C CA . CYS A 1 93 ? -2.254 -16.846 -2.043 1.00 88.56 93 CYS A CA 1
ATOM 748 C C . CYS A 1 93 ? -1.822 -17.182 -3.477 1.00 88.56 93 CYS A C 1
ATOM 750 O O . CYS A 1 93 ? -1.561 -18.341 -3.779 1.00 88.56 93 CYS A O 1
ATOM 752 N N . ASN A 1 94 ? -1.734 -16.182 -4.358 1.00 92.19 94 ASN A N 1
ATOM 753 C CA . ASN A 1 94 ? -1.479 -16.371 -5.785 1.00 92.19 94 ASN A CA 1
ATOM 754 C C . ASN A 1 94 ? -0.316 -15.503 -6.263 1.00 92.19 94 ASN A C 1
ATOM 756 O O . ASN A 1 94 ? -0.034 -14.448 -5.699 1.00 92.19 94 ASN A O 1
ATOM 760 N N . HIS A 1 95 ? 0.332 -15.918 -7.354 1.00 96.69 95 HIS A N 1
ATOM 761 C CA . HIS A 1 95 ? 1.347 -15.091 -8.003 1.00 96.69 95 HIS A CA 1
ATOM 762 C C . HIS A 1 95 ? 0.723 -13.782 -8.509 1.00 96.69 95 HIS A C 1
ATOM 764 O O . HIS A 1 95 ? -0.321 -13.799 -9.165 1.00 96.69 95 HIS A O 1
ATOM 770 N N . LEU A 1 96 ? 1.371 -12.643 -8.259 1.00 96.94 96 LEU A N 1
ATOM 771 C CA . LEU A 1 96 ? 0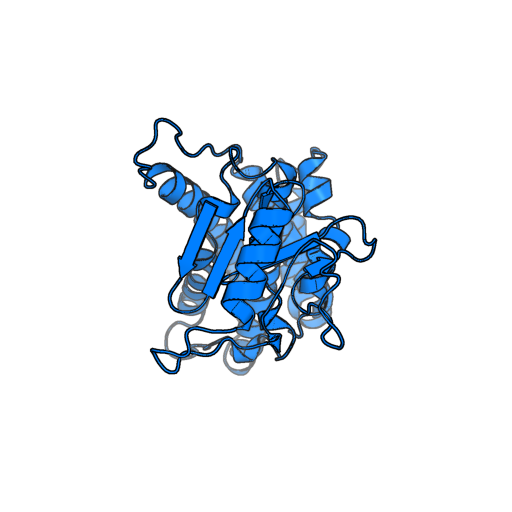.822 -11.309 -8.507 1.00 96.94 96 LEU A CA 1
ATOM 772 C C . LEU A 1 96 ? 0.434 -11.072 -9.975 1.00 96.94 96 LEU A C 1
ATOM 774 O O . LEU A 1 96 ? -0.514 -10.333 -10.246 1.00 96.94 96 LEU A O 1
ATOM 778 N N . SER A 1 97 ? 1.118 -11.722 -10.920 1.00 95.38 97 SER A N 1
ATOM 779 C CA . SER A 1 97 ? 0.788 -11.657 -12.354 1.00 95.38 97 SER A CA 1
ATOM 780 C C . SER A 1 97 ? -0.633 -12.125 -12.679 1.00 95.38 97 SER A C 1
ATOM 782 O O . SER A 1 97 ? -1.224 -11.599 -13.612 1.00 95.38 97 SER A O 1
ATOM 784 N N . SER A 1 98 ? -1.224 -13.022 -11.879 1.00 95.19 98 SER A N 1
ATOM 785 C CA . SER A 1 98 ? -2.632 -13.440 -12.032 1.00 95.19 98 SER A CA 1
ATOM 786 C C . SER A 1 98 ? -3.634 -12.296 -11.827 1.00 95.19 98 SER A C 1
ATOM 788 O O . SER A 1 98 ? -4.793 -12.403 -12.208 1.00 95.19 98 SER A O 1
ATOM 790 N N . THR A 1 99 ? -3.191 -11.175 -11.247 1.00 93.56 99 THR A N 1
ATOM 791 C CA . THR A 1 99 ? -4.021 -9.984 -11.012 1.00 93.56 99 THR A CA 1
ATOM 792 C C . THR A 1 99 ? -3.913 -8.942 -12.128 1.00 93.56 99 THR A C 1
ATOM 794 O O . THR A 1 99 ? -4.439 -7.833 -11.989 1.00 93.56 99 THR A O 1
ATOM 797 N N . LEU A 1 100 ? -3.184 -9.251 -13.206 1.00 94.25 100 LEU A N 1
ATOM 798 C CA . LEU A 1 100 ? -2.840 -8.313 -14.268 1.00 94.25 100 LEU A CA 1
ATOM 799 C C . LEU A 1 100 ? -3.391 -8.768 -15.618 1.00 94.25 100 LEU A C 1
ATOM 801 O O . LEU A 1 100 ? -3.272 -9.922 -16.003 1.00 94.25 100 LEU A O 1
ATOM 805 N N . THR A 1 101 ? -3.899 -7.803 -16.380 1.00 93.12 101 THR A N 1
ATOM 806 C CA . THR A 1 101 ? -4.146 -7.954 -17.817 1.00 93.12 101 THR A CA 1
ATOM 807 C C . THR A 1 101 ? -3.121 -7.112 -18.559 1.00 93.12 101 THR A C 1
ATOM 809 O O . THR A 1 101 ? -3.105 -5.881 -18.402 1.00 93.12 101 THR A O 1
ATOM 812 N N . VAL A 1 102 ? -2.265 -7.773 -19.336 1.00 92.00 102 VAL A N 1
ATOM 813 C CA . VAL A 1 102 ? -1.204 -7.149 -20.132 1.00 92.00 102 VAL A CA 1
ATOM 814 C C . VAL A 1 102 ? -1.734 -6.915 -21.539 1.00 92.00 102 VAL A C 1
ATOM 816 O O . VAL A 1 102 ? -2.142 -7.856 -22.204 1.00 92.00 102 VAL A O 1
ATOM 819 N N . CYS A 1 103 ? -1.745 -5.660 -21.988 1.00 89.81 103 CYS A N 1
ATOM 820 C CA . CYS A 1 103 ? -2.074 -5.324 -23.371 1.00 89.81 103 CYS A CA 1
ATOM 821 C C . CYS A 1 103 ? -0.776 -5.182 -24.169 1.00 89.81 103 CYS A C 1
ATOM 823 O O . CYS A 1 103 ? 0.038 -4.300 -23.872 1.00 89.81 103 CYS A O 1
ATOM 825 N N . TRP A 1 104 ? -0.584 -6.062 -25.151 1.00 86.62 104 TRP A N 1
ATOM 826 C CA . TRP A 1 104 ? 0.581 -6.061 -26.039 1.00 86.62 104 TRP A CA 1
ATOM 827 C C . TRP A 1 104 ? 0.298 -5.495 -27.432 1.00 86.62 104 TRP A C 1
ATOM 829 O O . TRP A 1 104 ? 1.230 -5.072 -28.110 1.00 86.62 104 TRP A O 1
ATOM 839 N N . GLN A 1 105 ? -0.966 -5.469 -27.858 1.00 85.81 105 GLN A N 1
ATOM 840 C CA . GLN A 1 105 ? -1.359 -4.927 -29.156 1.00 85.81 105 GLN A CA 1
ATOM 841 C C . GLN A 1 105 ? -1.266 -3.392 -29.171 1.00 85.81 105 GLN A C 1
ATOM 843 O O . GLN A 1 105 ? -1.429 -2.724 -28.148 1.00 85.81 105 GLN A O 1
ATOM 848 N N . GLY A 1 106 ? -1.002 -2.819 -30.347 1.00 88.56 106 GLY A N 1
ATOM 849 C CA . GLY A 1 106 ? -0.969 -1.370 -30.545 1.00 88.56 106 GLY A CA 1
ATOM 850 C C . GLY A 1 106 ? 0.250 -0.695 -29.911 1.00 88.56 106 GLY A C 1
ATOM 851 O O . GLY A 1 106 ? 1.373 -0.859 -30.382 1.00 88.56 106 GLY A O 1
ATOM 852 N N . LYS A 1 107 ? 0.030 0.126 -28.873 1.00 90.81 107 LYS A N 1
ATOM 853 C CA . LYS A 1 107 ? 1.063 0.984 -28.257 1.00 90.81 107 LYS A CA 1
ATOM 854 C C . LYS A 1 107 ? 1.370 0.523 -26.821 1.00 90.81 107 LYS A C 1
ATOM 856 O O . LYS A 1 107 ? 0.990 1.207 -25.865 1.00 90.81 107 LYS A O 1
ATOM 861 N N . PRO A 1 108 ? 2.104 -0.592 -26.626 1.00 91.50 108 PRO A N 1
ATOM 862 C CA . PRO A 1 108 ? 2.282 -1.230 -25.315 1.00 91.50 108 PRO A CA 1
ATOM 863 C C . PRO A 1 108 ? 2.927 -0.328 -24.252 1.00 91.50 108 PRO A C 1
ATOM 865 O O . PRO A 1 108 ? 2.604 -0.431 -23.069 1.00 91.50 108 PRO A O 1
ATOM 868 N N . GLY A 1 109 ? 3.798 0.605 -24.654 1.00 92.31 109 GLY A N 1
ATOM 869 C CA . GLY A 1 109 ? 4.366 1.600 -23.738 1.00 92.31 109 GLY A CA 1
ATOM 870 C C . GLY A 1 109 ? 3.314 2.552 -23.149 1.00 92.31 109 GLY A C 1
ATOM 871 O O . GLY A 1 109 ? 3.351 2.845 -21.953 1.00 92.31 109 GLY A O 1
ATOM 872 N N . ILE A 1 110 ? 2.343 2.989 -23.962 1.00 94.12 110 ILE A N 1
ATOM 873 C CA . ILE A 1 110 ? 1.237 3.851 -23.514 1.00 94.12 110 ILE A CA 1
ATOM 874 C C . ILE A 1 110 ? 0.331 3.075 -22.558 1.00 94.12 110 ILE A C 1
ATOM 876 O O . ILE A 1 110 ? 0.031 3.574 -21.473 1.00 94.12 110 ILE A O 1
ATOM 880 N N . HIS A 1 111 ? -0.004 1.828 -22.895 1.00 94.75 111 HIS A N 1
ATOM 881 C CA . HIS A 1 111 ? -0.797 0.967 -22.019 1.00 94.75 111 HIS A CA 1
ATOM 882 C C . HIS A 1 111 ? -0.112 0.719 -20.675 1.00 94.75 111 HIS A C 1
ATOM 884 O O . HIS A 1 111 ? -0.763 0.793 -19.637 1.00 94.75 111 HIS A O 1
ATOM 890 N N . LEU A 1 112 ? 1.208 0.502 -20.651 1.00 95.62 112 LEU A N 1
ATOM 891 C CA . LEU A 1 112 ? 1.946 0.388 -19.393 1.00 95.62 112 LEU A CA 1
ATOM 892 C C . LEU A 1 112 ? 1.853 1.676 -18.559 1.00 95.62 112 LEU A C 1
ATOM 894 O O . LEU A 1 112 ? 1.589 1.606 -17.359 1.00 95.62 112 LEU A O 1
ATOM 898 N N . LYS A 1 113 ? 2.030 2.852 -19.176 1.00 96.56 113 LYS A N 1
ATOM 899 C CA . LYS A 1 113 ? 1.879 4.148 -18.491 1.00 96.56 113 LYS A CA 1
ATOM 900 C C . LYS A 1 113 ? 0.487 4.283 -17.856 1.00 96.56 113 LYS A C 1
ATOM 902 O O . LYS A 1 113 ? 0.381 4.676 -16.697 1.00 96.56 113 LYS A O 1
ATOM 907 N N . GLU A 1 114 ? -0.569 3.944 -18.590 1.00 96.31 114 GLU A N 1
ATOM 908 C CA . GLU A 1 114 ? -1.952 3.970 -18.092 1.00 96.31 114 GLU A CA 1
ATOM 909 C C . GLU A 1 114 ? -2.176 2.947 -16.975 1.00 96.31 114 GLU A C 1
ATOM 911 O O . GLU A 1 114 ? -2.795 3.260 -15.957 1.00 96.31 114 GLU A O 1
ATOM 916 N N . LYS A 1 115 ? -1.614 1.741 -17.113 1.00 96.38 115 LYS A N 1
ATOM 917 C CA . LYS A 1 115 ? -1.696 0.687 -16.097 1.00 96.38 115 LYS A CA 1
ATOM 918 C C . LYS A 1 115 ? -1.061 1.112 -14.780 1.00 96.38 115 LYS A C 1
ATOM 920 O O . LYS A 1 115 ? -1.657 0.850 -13.741 1.00 96.38 115 LYS A O 1
ATOM 925 N N . LEU A 1 116 ? 0.060 1.839 -14.797 1.00 97.81 116 LEU A N 1
ATOM 926 C CA . LEU A 1 116 ? 0.633 2.405 -13.568 1.00 97.81 116 LEU A CA 1
ATOM 927 C C . LEU A 1 116 ? -0.356 3.337 -12.853 1.00 97.81 116 LEU A C 1
ATOM 929 O O . LEU A 1 116 ? -0.528 3.229 -11.641 1.00 97.81 116 LEU A O 1
ATOM 933 N N . HIS A 1 117 ? -1.069 4.199 -13.584 1.00 97.62 117 HIS A N 1
ATOM 934 C CA . HIS A 1 117 ? -2.112 5.036 -12.982 1.00 97.62 117 HIS A CA 1
ATOM 935 C C . HIS A 1 117 ? -3.273 4.194 -12.438 1.00 97.62 117 HIS A C 1
ATOM 937 O O . HIS A 1 117 ? -3.743 4.443 -11.328 1.00 97.62 117 HIS A O 1
ATOM 943 N N . LEU A 1 118 ? -3.709 3.169 -13.176 1.00 96.81 118 LEU A N 1
ATOM 944 C CA . LEU A 1 118 ? -4.779 2.262 -12.750 1.00 96.81 118 LEU A CA 1
ATOM 945 C C . LEU A 1 118 ? -4.405 1.434 -11.515 1.00 96.81 118 LEU A C 1
ATOM 947 O O . LEU A 1 118 ? -5.282 1.114 -10.718 1.00 96.81 118 LEU A O 1
ATOM 951 N N . PHE A 1 119 ? -3.128 1.106 -11.314 1.00 96.31 119 PHE A N 1
ATOM 952 C CA . PHE A 1 119 ? -2.673 0.419 -10.104 1.00 96.31 119 PHE A CA 1
ATOM 953 C C . PHE A 1 119 ? -2.718 1.329 -8.871 1.00 96.31 119 PHE A C 1
ATOM 955 O O . PHE A 1 119 ? -3.057 0.858 -7.786 1.00 96.31 119 PHE A O 1
ATOM 962 N N . LEU A 1 120 ? -2.416 2.620 -9.042 1.00 97.38 120 LEU A N 1
ATOM 963 C CA . LEU A 1 120 ? -2.354 3.610 -7.961 1.00 97.38 120 LEU A CA 1
ATOM 964 C C . LEU A 1 120 ? -3.736 4.184 -7.608 1.00 97.38 120 LEU A C 1
ATOM 966 O O . LEU A 1 120 ? -4.056 4.375 -6.434 1.00 97.38 120 LEU A O 1
ATOM 970 N N . ARG A 1 121 ? -4.588 4.433 -8.611 1.00 96.56 121 ARG A N 1
ATOM 971 C CA . ARG A 1 121 ? -5.865 5.152 -8.457 1.00 96.56 121 ARG A CA 1
ATOM 972 C C . ARG A 1 121 ? -6.797 4.555 -7.391 1.00 96.56 121 ARG A C 1
ATOM 974 O O . ARG A 1 121 ? -7.320 5.335 -6.598 1.00 96.56 121 ARG A O 1
ATOM 981 N N . PRO A 1 122 ? -7.023 3.232 -7.289 1.00 93.81 122 PRO A N 1
ATOM 982 C CA . PRO A 1 122 ? -7.888 2.665 -6.249 1.00 93.81 122 PRO A CA 1
ATOM 983 C C . PRO A 1 122 ? -7.339 2.836 -4.828 1.00 93.81 122 PRO A C 1
ATOM 985 O O . PRO A 1 122 ? -8.089 2.713 -3.869 1.00 93.81 122 PRO A O 1
ATOM 988 N N . LYS A 1 123 ? -6.037 3.107 -4.683 1.00 94.12 123 LYS A N 1
ATOM 989 C CA . LYS A 1 123 ? -5.353 3.219 -3.391 1.00 94.12 123 LYS A CA 1
ATOM 990 C C . LYS A 1 123 ? -5.181 4.657 -2.902 1.00 94.12 123 LYS A C 1
ATOM 992 O O . LYS A 1 123 ? -4.816 4.868 -1.757 1.00 94.12 123 LYS A O 1
ATOM 997 N N . CYS A 1 124 ? -5.511 5.645 -3.730 1.00 95.31 124 CYS A N 1
ATOM 998 C CA . CYS A 1 124 ? -5.464 7.060 -3.359 1.00 95.31 124 CYS A CA 1
ATOM 999 C C . CYS A 1 124 ? -6.744 7.501 -2.616 1.00 95.31 124 CYS A C 1
ATOM 1001 O O . CYS A 1 124 ? -7.344 8.499 -3.002 1.00 95.31 124 CYS A O 1
ATOM 1003 N N . HIS A 1 125 ? -7.266 6.711 -1.672 1.00 95.00 125 HIS A N 1
ATOM 1004 C CA . HIS A 1 125 ? -8.455 7.096 -0.898 1.00 95.00 125 HIS A CA 1
ATOM 1005 C C . HIS A 1 125 ? -8.042 7.984 0.293 1.00 95.00 125 HIS A C 1
ATOM 1007 O O . HIS A 1 125 ? -7.100 7.598 0.984 1.00 95.00 125 HIS A O 1
ATOM 1013 N N . PRO A 1 126 ? -8.724 9.117 0.562 1.00 95.38 126 PRO A N 1
ATOM 1014 C CA . PRO A 1 126 ? -8.380 10.043 1.652 1.00 95.38 126 PRO A CA 1
ATOM 1015 C C . PRO A 1 126 ? -8.147 9.399 3.023 1.00 95.38 126 PRO A C 1
ATOM 1017 O O . PRO A 1 126 ? -7.224 9.780 3.727 1.00 95.38 126 PRO A O 1
ATOM 1020 N N . ILE A 1 127 ? -8.907 8.347 3.347 1.00 95.25 127 ILE A N 1
ATOM 1021 C CA . ILE A 1 127 ? -8.804 7.587 4.610 1.00 95.25 127 ILE A CA 1
ATOM 1022 C C . ILE A 1 127 ? -7.383 7.117 4.983 1.00 95.25 127 ILE A C 1
ATOM 1024 O O . ILE A 1 127 ? -7.112 6.885 6.154 1.00 95.25 127 ILE A O 1
ATOM 1028 N N . PHE A 1 128 ? -6.480 6.959 4.008 1.00 97.31 128 PHE A N 1
ATOM 1029 C CA . PHE A 1 128 ? -5.095 6.528 4.239 1.00 97.31 128 PHE A CA 1
ATOM 1030 C C . PHE A 1 128 ? -4.113 7.683 4.477 1.0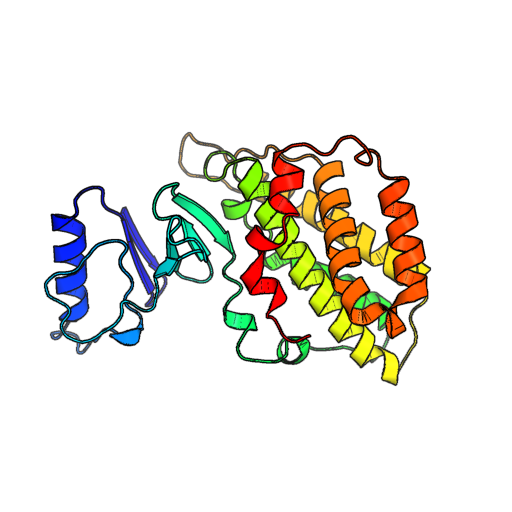0 97.31 128 PHE A C 1
ATOM 1032 O O . PHE A 1 128 ? -2.968 7.431 4.857 1.00 97.31 128 PHE A O 1
ATOM 1039 N N . PHE A 1 129 ? -4.521 8.919 4.177 1.00 97.19 129 PHE A N 1
ATOM 1040 C CA . PHE A 1 129 ? -3.643 10.093 4.132 1.00 97.19 129 PHE A CA 1
ATOM 1041 C C . PHE A 1 129 ? -4.141 11.261 4.985 1.00 97.19 129 PHE A C 1
ATOM 1043 O O . PHE A 1 129 ? -3.431 12.253 5.095 1.00 97.19 129 PHE A O 1
ATOM 1050 N N . ASP A 1 130 ? -5.341 11.154 5.557 1.00 95.81 130 ASP A N 1
ATOM 1051 C CA . ASP A 1 130 ? -5.887 12.152 6.469 1.00 95.81 130 ASP A CA 1
ATOM 1052 C C . ASP A 1 130 ? -5.120 12.145 7.799 1.00 95.81 130 ASP A C 1
ATOM 1054 O O . ASP A 1 130 ? -5.132 11.135 8.513 1.00 95.81 130 ASP A O 1
ATOM 1058 N N . SER A 1 131 ? -4.471 13.267 8.117 1.00 95.62 131 SER A N 1
ATOM 1059 C CA . SER A 1 131 ? -3.710 13.484 9.352 1.00 95.62 131 SER A CA 1
ATOM 1060 C C . SER A 1 131 ? -4.595 13.521 10.601 1.00 95.62 131 SER A C 1
ATOM 1062 O O . SER A 1 131 ? -4.089 13.343 11.704 1.00 95.62 131 SER A O 1
ATOM 1064 N N . ASN A 1 132 ? -5.917 13.681 10.454 1.00 93.81 132 ASN A N 1
ATOM 1065 C CA . ASN A 1 132 ? -6.846 13.534 11.579 1.00 93.81 132 ASN A CA 1
ATOM 1066 C C . ASN A 1 132 ? -7.038 12.060 11.995 1.00 93.81 132 ASN A C 1
ATOM 1068 O O . ASN A 1 132 ? -7.509 11.784 13.095 1.00 93.81 132 ASN A O 1
ATOM 1072 N N . ILE A 1 133 ? -6.723 11.112 11.101 1.00 94.75 133 ILE A N 1
ATOM 1073 C CA . ILE A 1 133 ? -6.915 9.664 11.301 1.00 94.75 133 ILE A CA 1
ATOM 1074 C C . ILE A 1 133 ? -5.575 8.954 11.499 1.00 94.75 133 ILE A C 1
ATOM 1076 O O . ILE A 1 133 ? -5.480 8.005 12.273 1.00 94.75 133 ILE A O 1
ATOM 1080 N N . ASN A 1 134 ? -4.549 9.369 10.756 1.00 97.75 134 ASN A N 1
ATOM 1081 C CA . ASN A 1 134 ? -3.279 8.663 10.670 1.00 97.75 134 ASN A CA 1
ATOM 1082 C C . ASN A 1 134 ? -2.130 9.571 11.082 1.00 97.75 134 ASN A C 1
ATOM 1084 O O . ASN A 1 134 ? -2.037 10.707 10.622 1.00 97.75 134 ASN A O 1
ATOM 1088 N N . SER A 1 135 ? -1.188 9.034 11.854 1.00 97.44 135 SER A N 1
ATOM 1089 C CA . SER A 1 135 ? 0.063 9.737 12.118 1.00 97.44 135 SER A CA 1
ATOM 1090 C C . SER A 1 135 ? 0.858 9.978 10.831 1.00 97.44 135 SER A C 1
ATOM 1092 O O . SER A 1 135 ? 0.775 9.220 9.856 1.00 97.44 135 SER A O 1
ATOM 1094 N N . ALA A 1 136 ? 1.730 10.986 10.858 1.00 97.75 136 ALA A N 1
ATOM 1095 C CA . ALA A 1 136 ? 2.669 11.288 9.779 1.00 97.75 136 ALA A CA 1
ATOM 1096 C C . ALA A 1 136 ? 3.479 10.052 9.318 1.00 97.75 136 ALA A C 1
ATOM 1098 O O . ALA A 1 136 ? 3.756 9.892 8.122 1.00 97.75 136 ALA A O 1
ATOM 1099 N N . ALA A 1 137 ? 3.814 9.154 10.250 1.00 97.50 137 ALA A N 1
ATOM 1100 C CA . ALA A 1 137 ? 4.495 7.891 9.986 1.00 97.50 137 ALA A CA 1
ATOM 1101 C C . ALA A 1 137 ? 3.619 6.900 9.201 1.00 97.50 137 ALA A C 1
ATOM 1103 O O . ALA A 1 137 ? 4.081 6.326 8.209 1.00 97.50 137 ALA A O 1
ATOM 1104 N N . VAL A 1 138 ? 2.349 6.728 9.586 1.00 97.81 138 VAL A N 1
ATOM 1105 C CA . VAL A 1 138 ? 1.415 5.818 8.903 1.00 97.81 138 VAL A CA 1
ATOM 1106 C C . VAL A 1 138 ? 0.998 6.346 7.530 1.00 97.81 138 VAL A C 1
ATOM 1108 O O . VAL A 1 138 ? 0.933 5.564 6.581 1.00 97.81 138 VAL A O 1
ATOM 1111 N N . VAL A 1 139 ? 0.828 7.663 7.365 1.00 98.44 139 VAL A N 1
ATOM 1112 C CA . VAL A 1 139 ? 0.582 8.282 6.047 1.00 98.44 139 VAL A CA 1
ATOM 1113 C C . VAL A 1 139 ? 1.702 7.919 5.062 1.00 98.44 139 VAL A C 1
ATOM 1115 O O . VAL A 1 139 ? 1.445 7.419 3.962 1.00 98.44 139 VAL A O 1
ATOM 1118 N N . ARG A 1 140 ? 2.967 8.092 5.468 1.00 98.38 140 ARG A N 1
ATOM 1119 C CA . ARG A 1 140 ? 4.143 7.747 4.648 1.00 98.38 140 ARG A CA 1
ATOM 1120 C C . ARG A 1 140 ? 4.271 6.241 4.426 1.00 98.38 140 ARG A C 1
ATOM 1122 O O . ARG A 1 140 ? 4.621 5.821 3.320 1.00 98.38 140 ARG A O 1
ATOM 1129 N N . LEU A 1 141 ? 3.938 5.421 5.425 1.00 98.25 141 LEU A N 1
ATOM 1130 C CA . LEU A 1 141 ? 3.910 3.963 5.287 1.00 98.25 141 LEU A CA 1
ATOM 1131 C C . LEU A 1 141 ? 2.886 3.514 4.234 1.00 98.25 141 LEU A C 1
ATOM 1133 O O . LEU A 1 141 ? 3.231 2.729 3.350 1.00 98.25 141 LEU A O 1
ATOM 1137 N N . ASN A 1 142 ? 1.664 4.052 4.269 1.00 98.44 142 ASN A N 1
ATOM 1138 C CA . ASN A 1 142 ? 0.622 3.756 3.286 1.00 98.44 142 ASN A CA 1
ATOM 1139 C C . ASN A 1 142 ? 1.092 4.083 1.862 1.00 98.44 142 ASN A C 1
ATOM 1141 O O . ASN A 1 142 ? 0.956 3.260 0.954 1.00 98.44 142 ASN A O 1
ATOM 1145 N N . ILE A 1 143 ? 1.715 5.249 1.662 1.00 98.44 143 ILE A N 1
ATOM 1146 C CA . ILE A 1 143 ? 2.295 5.649 0.369 1.00 98.44 143 ILE A CA 1
ATOM 1147 C C . ILE A 1 143 ? 3.362 4.650 -0.082 1.00 98.44 143 ILE A C 1
ATOM 1149 O O . ILE A 1 143 ? 3.338 4.176 -1.222 1.00 98.44 143 ILE A O 1
ATOM 1153 N N . TYR A 1 144 ? 4.284 4.306 0.815 1.00 98.69 144 TYR A N 1
ATOM 1154 C CA . TYR A 1 144 ? 5.373 3.387 0.519 1.00 98.69 144 TYR A CA 1
ATOM 1155 C C . TYR A 1 144 ? 4.863 2.000 0.110 1.00 98.69 144 TYR A C 1
ATOM 1157 O O . TYR A 1 144 ? 5.267 1.477 -0.930 1.00 98.69 144 TYR A O 1
ATOM 1165 N N . GLN A 1 145 ? 3.917 1.431 0.861 1.00 98.56 145 GLN A N 1
ATOM 1166 C CA . GLN A 1 145 ? 3.315 0.129 0.562 1.00 98.56 145 GLN A CA 1
ATOM 1167 C C . GLN A 1 145 ? 2.569 0.123 -0.783 1.00 98.56 145 GLN A C 1
ATOM 1169 O O . GLN A 1 145 ? 2.671 -0.841 -1.549 1.00 98.56 145 GLN A O 1
ATOM 1174 N N . ILE A 1 146 ? 1.871 1.214 -1.124 1.00 98.50 146 ILE A N 1
ATOM 1175 C CA . ILE A 1 146 ? 1.224 1.369 -2.436 1.00 98.50 146 ILE A CA 1
ATOM 1176 C C . ILE A 1 146 ? 2.269 1.323 -3.557 1.00 98.50 146 ILE A C 1
ATOM 1178 O O . ILE A 1 146 ? 2.068 0.629 -4.561 1.00 98.50 146 ILE A O 1
ATOM 1182 N N . PHE A 1 147 ? 3.398 2.019 -3.393 1.00 98.81 147 PHE A N 1
ATOM 1183 C CA . PHE A 1 147 ? 4.469 2.000 -4.387 1.00 98.81 147 PHE A CA 1
ATOM 1184 C C . PHE A 1 147 ? 5.206 0.664 -4.462 1.00 98.81 147 PHE A C 1
ATOM 1186 O O . PHE A 1 147 ? 5.555 0.260 -5.571 1.00 98.81 147 PHE A O 1
ATOM 1193 N N . LEU A 1 148 ? 5.383 -0.057 -3.350 1.00 98.69 148 LEU A N 1
ATOM 1194 C CA . LEU A 1 148 ? 5.921 -1.420 -3.364 1.00 98.69 148 LEU A CA 1
ATOM 1195 C C . LEU A 1 148 ? 5.055 -2.331 -4.238 1.00 98.69 148 LEU A C 1
ATOM 1197 O O . LEU A 1 148 ? 5.558 -2.942 -5.181 1.00 98.69 148 LEU A O 1
ATOM 1201 N N . LEU A 1 149 ? 3.741 -2.358 -3.994 1.00 98.31 149 LEU A N 1
ATOM 1202 C CA . LEU A 1 149 ? 2.822 -3.154 -4.805 1.00 98.31 149 LEU A CA 1
ATOM 1203 C C . LEU A 1 149 ? 2.839 -2.708 -6.277 1.00 98.31 149 LEU A C 1
ATOM 1205 O O . LEU A 1 149 ? 2.857 -3.546 -7.180 1.00 98.31 149 LEU A O 1
ATOM 1209 N N . CYS A 1 150 ? 2.846 -1.398 -6.538 1.00 98.56 150 CYS A N 1
ATOM 1210 C CA . CYS A 1 150 ? 2.899 -0.861 -7.897 1.00 98.56 150 CYS A CA 1
ATOM 1211 C C . CYS A 1 150 ? 4.182 -1.290 -8.629 1.00 98.56 150 CYS A C 1
ATOM 1213 O O . CYS A 1 150 ? 4.113 -1.733 -9.775 1.00 98.56 150 CYS A O 1
ATOM 1215 N N . ALA A 1 151 ? 5.334 -1.261 -7.954 1.00 98.75 151 ALA A N 1
ATOM 1216 C CA . ALA A 1 151 ? 6.607 -1.719 -8.499 1.00 98.75 151 ALA A CA 1
ATOM 1217 C C . ALA A 1 151 ? 6.618 -3.231 -8.783 1.00 98.75 151 ALA A C 1
ATOM 1219 O O . ALA A 1 151 ? 7.153 -3.661 -9.808 1.00 98.75 151 ALA A O 1
ATOM 1220 N N . MET A 1 152 ? 5.987 -4.046 -7.929 1.00 98.62 152 MET A N 1
ATOM 1221 C CA . MET A 1 152 ? 5.850 -5.491 -8.163 1.00 98.62 152 MET A CA 1
ATOM 1222 C C . MET A 1 152 ? 4.970 -5.767 -9.390 1.00 98.62 152 MET A C 1
ATOM 1224 O O . MET A 1 152 ? 5.317 -6.588 -10.243 1.00 98.62 152 MET A O 1
ATOM 1228 N N . LYS A 1 153 ? 3.863 -5.026 -9.536 1.00 98.25 153 LYS A N 1
ATOM 1229 C CA . LYS A 1 153 ? 2.995 -5.108 -10.721 1.00 98.25 153 LYS A CA 1
ATOM 1230 C C . LYS A 1 153 ? 3.705 -4.628 -11.985 1.00 98.25 153 LYS A C 1
ATOM 1232 O O . LYS A 1 153 ? 3.573 -5.262 -13.028 1.00 98.25 153 LYS A O 1
ATOM 1237 N N . PHE A 1 154 ? 4.496 -3.559 -11.894 1.00 98.12 154 PHE A N 1
ATOM 1238 C CA . PHE A 1 154 ? 5.351 -3.087 -12.984 1.00 98.12 154 PHE A CA 1
ATOM 1239 C C . PHE A 1 154 ? 6.346 -4.168 -13.423 1.00 98.12 154 PHE A C 1
ATOM 1241 O O . PHE A 1 154 ? 6.492 -4.404 -14.621 1.00 98.12 154 PHE A O 1
ATOM 1248 N N . HIS A 1 155 ? 6.991 -4.859 -12.474 1.00 97.75 155 HIS A N 1
ATOM 1249 C CA . HIS A 1 155 ? 7.893 -5.967 -12.786 1.00 97.75 155 HIS A CA 1
ATOM 1250 C C . HIS A 1 155 ? 7.181 -7.070 -13.575 1.00 97.75 155 HIS A C 1
ATOM 1252 O O . HIS A 1 155 ? 7.661 -7.442 -14.647 1.00 97.75 155 HIS A O 1
ATOM 1258 N N . CYS A 1 156 ? 6.041 -7.553 -13.070 1.00 97.25 156 CYS A N 1
ATOM 1259 C CA . CYS A 1 156 ? 5.246 -8.584 -13.738 1.00 97.25 156 CYS A CA 1
ATOM 1260 C C . CYS A 1 156 ? 4.843 -8.141 -15.153 1.00 97.25 156 CYS A C 1
ATOM 1262 O O . CYS A 1 156 ? 5.062 -8.873 -16.112 1.00 97.25 156 CYS A O 1
ATOM 1264 N N . TYR A 1 157 ? 4.351 -6.907 -15.299 1.00 96.25 157 TYR A N 1
ATOM 1265 C CA . TYR A 1 157 ? 3.933 -6.373 -16.595 1.00 96.25 157 TYR A CA 1
ATOM 1266 C C . TYR A 1 157 ? 5.099 -6.291 -17.590 1.00 96.25 157 TYR A C 1
ATOM 1268 O O . TYR A 1 157 ? 4.964 -6.705 -18.736 1.00 96.25 157 TYR A O 1
ATOM 1276 N N . ILE A 1 158 ? 6.263 -5.778 -17.171 1.00 95.19 158 ILE A N 1
ATOM 1277 C CA . ILE A 1 158 ? 7.457 -5.699 -18.029 1.00 95.19 158 ILE A CA 1
ATOM 1278 C C . ILE A 1 158 ? 7.965 -7.088 -18.407 1.00 95.19 158 ILE A C 1
ATOM 1280 O O . ILE A 1 158 ? 8.410 -7.282 -19.536 1.00 95.19 158 ILE A O 1
ATOM 1284 N N . ARG A 1 159 ? 7.939 -8.045 -17.474 1.00 94.75 159 ARG A N 1
ATOM 1285 C CA . ARG A 1 159 ? 8.339 -9.429 -17.740 1.00 94.75 159 ARG A CA 1
ATOM 1286 C C . ARG A 1 159 ? 7.463 -10.029 -18.836 1.00 94.75 159 ARG A C 1
ATOM 1288 O O . ARG A 1 159 ? 8.008 -10.536 -19.810 1.00 94.75 159 ARG A O 1
ATOM 1295 N N . ASP A 1 160 ? 6.150 -9.905 -18.715 1.00 92.38 160 ASP A N 1
ATOM 1296 C CA . ASP A 1 160 ? 5.209 -10.469 -19.684 1.00 92.38 160 ASP A CA 1
ATOM 1297 C C . ASP A 1 160 ? 5.287 -9.726 -21.032 1.00 92.38 160 ASP A C 1
ATOM 1299 O O . ASP A 1 160 ? 5.260 -10.337 -22.095 1.00 92.38 160 ASP A O 1
ATOM 1303 N N . LEU A 1 161 ? 5.506 -8.408 -21.014 1.00 92.31 161 LEU A N 1
ATOM 1304 C CA . LEU A 1 161 ? 5.712 -7.633 -22.237 1.00 92.31 161 LEU A CA 1
ATOM 1305 C C . LEU A 1 161 ? 7.045 -7.960 -22.935 1.00 92.31 161 LEU A C 1
ATOM 1307 O O . LEU A 1 161 ? 7.145 -7.823 -24.153 1.00 92.31 161 LEU A O 1
ATOM 1311 N N . SER A 1 162 ? 8.066 -8.402 -22.191 1.00 89.88 162 SER A N 1
ATOM 1312 C CA . SER A 1 162 ? 9.408 -8.653 -22.738 1.00 89.88 162 SER A CA 1
ATOM 1313 C C . SER A 1 162 ? 9.479 -9.803 -23.742 1.00 89.88 162 SER A C 1
ATOM 1315 O O . SER A 1 162 ? 10.439 -9.853 -24.507 1.00 89.88 162 SER A O 1
ATOM 1317 N N . PHE A 1 163 ? 8.462 -10.671 -23.780 1.00 84.56 163 PHE A N 1
ATOM 1318 C CA . PHE A 1 163 ? 8.306 -11.685 -24.825 1.00 84.56 163 PHE A CA 1
ATOM 1319 C C . PHE A 1 163 ? 7.956 -11.081 -26.193 1.00 84.56 163 PHE A C 1
ATOM 1321 O O . PHE A 1 163 ? 8.176 -11.723 -27.211 1.00 84.56 163 PHE A O 1
ATOM 1328 N N . ILE A 1 164 ? 7.428 -9.851 -26.221 1.00 87.06 164 ILE A N 1
ATOM 1329 C CA . ILE A 1 164 ? 6.878 -9.213 -27.425 1.00 87.06 164 ILE A CA 1
ATOM 1330 C C . ILE A 1 164 ? 7.672 -7.957 -27.794 1.00 87.06 164 ILE A C 1
ATOM 1332 O O . ILE A 1 164 ? 8.018 -7.760 -28.954 1.00 87.06 164 ILE A O 1
ATOM 1336 N N . CYS A 1 165 ? 7.993 -7.092 -26.825 1.00 86.81 165 CYS A N 1
ATOM 1337 C CA . CYS A 1 165 ? 8.788 -5.891 -27.084 1.00 86.81 165 CYS A CA 1
ATOM 1338 C C . CYS A 1 165 ? 9.659 -5.481 -25.891 1.00 86.81 165 CYS A C 1
ATOM 1340 O O . CYS A 1 165 ? 9.321 -5.699 -24.724 1.00 86.81 165 CYS A O 1
ATOM 1342 N N . LYS A 1 166 ? 10.780 -4.811 -26.180 1.00 89.00 166 LYS A N 1
ATOM 1343 C CA . LYS A 1 166 ? 11.661 -4.225 -25.163 1.00 89.00 166 LYS A CA 1
ATOM 1344 C C . LYS A 1 166 ? 11.434 -2.720 -25.083 1.00 89.00 166 LYS A C 1
ATOM 1346 O O . LYS A 1 166 ? 11.715 -1.989 -26.026 1.00 89.00 166 LYS A O 1
ATOM 1351 N N . LEU A 1 167 ? 10.965 -2.245 -23.931 1.00 91.38 167 LEU A N 1
ATOM 1352 C CA . LEU A 1 167 ? 10.817 -0.812 -23.684 1.00 91.38 167 LEU A CA 1
ATOM 1353 C C . LEU A 1 167 ? 12.158 -0.177 -23.267 1.00 91.38 167 LEU A C 1
ATOM 1355 O O . LEU A 1 167 ? 12.858 -0.742 -22.414 1.00 91.38 167 LEU A O 1
ATOM 1359 N N . PRO A 1 168 ? 12.506 1.017 -23.789 1.00 92.81 168 PRO A N 1
ATOM 1360 C CA . PRO A 1 168 ? 13.709 1.732 -23.378 1.00 92.81 168 PRO A CA 1
ATOM 1361 C C . PRO A 1 168 ? 13.707 2.046 -21.878 1.00 92.81 168 PRO A C 1
ATOM 1363 O O . PRO A 1 168 ? 12.720 2.531 -21.324 1.00 92.81 168 PRO A O 1
ATOM 1366 N N . LYS A 1 169 ? 14.840 1.852 -21.198 1.00 91.12 169 LYS A N 1
ATOM 1367 C CA . LYS A 1 169 ? 14.924 2.049 -19.737 1.00 91.12 169 LYS A CA 1
ATOM 1368 C C . LYS A 1 169 ? 14.686 3.501 -19.320 1.00 91.12 169 LYS A C 1
ATOM 1370 O O . LYS A 1 169 ? 14.033 3.750 -18.308 1.00 91.12 169 LYS A O 1
ATOM 1375 N N . ARG A 1 170 ? 15.137 4.463 -20.137 1.00 94.12 170 ARG A N 1
ATOM 1376 C CA . ARG A 1 170 ? 14.830 5.895 -19.958 1.00 94.12 170 ARG A CA 1
ATOM 1377 C C . ARG A 1 170 ? 13.322 6.153 -20.008 1.00 94.12 170 ARG A C 1
ATOM 1379 O O . ARG A 1 170 ? 12.807 6.891 -19.172 1.00 94.12 170 ARG A O 1
ATOM 1386 N N . TYR A 1 171 ? 12.610 5.497 -20.928 1.00 95.88 171 TYR A N 1
ATOM 1387 C CA . TYR A 1 171 ? 11.151 5.575 -21.004 1.00 95.88 171 TYR A CA 1
ATOM 1388 C C . TYR A 1 171 ? 10.496 5.000 -19.742 1.00 95.88 171 TYR A C 1
ATOM 1390 O O . TYR A 1 171 ? 9.685 5.687 -19.123 1.00 95.88 171 TYR A O 1
ATOM 1398 N N . CYS A 1 172 ? 10.909 3.805 -19.302 1.00 97.19 172 CYS A N 1
ATOM 1399 C CA . CYS A 1 172 ? 10.425 3.191 -18.060 1.00 97.19 172 CYS A CA 1
ATOM 1400 C C . CYS A 1 172 ? 10.625 4.108 -16.843 1.00 97.19 172 CYS A C 1
ATOM 1402 O O . CYS A 1 172 ? 9.691 4.353 -16.086 1.00 97.19 172 CYS A O 1
ATOM 1404 N N . SER A 1 173 ? 11.821 4.678 -16.683 1.00 97.44 173 SER A N 1
ATOM 1405 C CA . SER A 1 173 ? 12.119 5.609 -15.589 1.00 97.44 173 SER A CA 1
ATOM 1406 C C . SER A 1 173 ? 11.234 6.866 -15.634 1.00 97.44 173 SER A C 1
ATOM 1408 O O . SER A 1 173 ? 10.716 7.312 -14.608 1.00 97.44 173 SER A O 1
ATOM 1410 N N . ASN A 1 174 ? 10.976 7.400 -16.834 1.00 97.81 174 ASN A N 1
ATOM 1411 C CA . ASN A 1 174 ? 10.100 8.555 -17.030 1.00 97.81 174 ASN A CA 1
ATOM 1412 C C . ASN A 1 174 ? 8.637 8.263 -16.670 1.00 97.81 174 ASN A C 1
ATOM 1414 O O . ASN A 1 174 ? 8.004 9.088 -16.010 1.00 97.81 174 ASN A O 1
ATOM 1418 N N . ILE A 1 175 ? 8.083 7.117 -17.083 1.00 98.12 175 ILE A N 1
ATOM 1419 C CA . ILE A 1 175 ? 6.697 6.763 -16.735 1.00 98.12 175 ILE A CA 1
ATOM 1420 C C . ILE A 1 175 ? 6.549 6.442 -15.244 1.00 98.12 175 ILE A C 1
ATOM 1422 O O . ILE A 1 175 ? 5.530 6.812 -14.666 1.00 98.12 175 ILE A O 1
ATOM 1426 N N . ILE A 1 176 ? 7.575 5.858 -14.607 1.00 98.56 176 ILE A N 1
ATOM 1427 C CA . ILE A 1 176 ? 7.609 5.657 -13.153 1.00 98.56 176 ILE A CA 1
ATOM 1428 C C . ILE A 1 176 ? 7.506 7.015 -12.464 1.00 98.56 176 ILE A C 1
ATOM 1430 O O . ILE A 1 176 ? 6.535 7.245 -11.752 1.00 98.56 176 ILE A O 1
ATOM 1434 N N . GLN A 1 177 ? 8.410 7.957 -12.749 1.00 98.06 177 GLN A N 1
ATOM 1435 C CA . GLN A 1 177 ? 8.385 9.289 -12.129 1.00 98.06 177 GLN A CA 1
ATOM 1436 C C . GLN A 1 177 ? 7.059 10.029 -12.363 1.00 98.06 177 GLN A C 1
ATOM 1438 O O . GLN 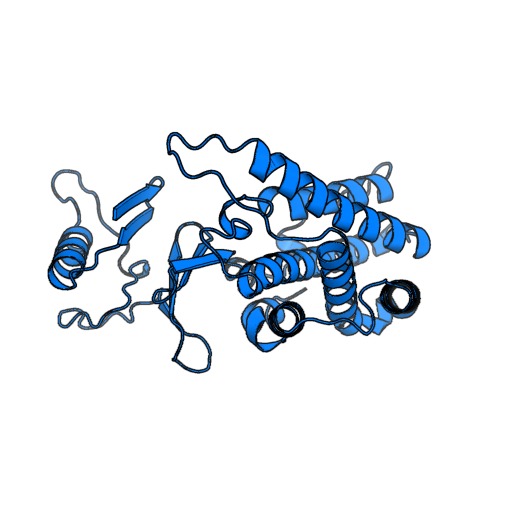A 1 177 ? 6.514 10.644 -11.447 1.00 98.06 177 GLN A O 1
ATOM 1443 N N . ARG A 1 178 ? 6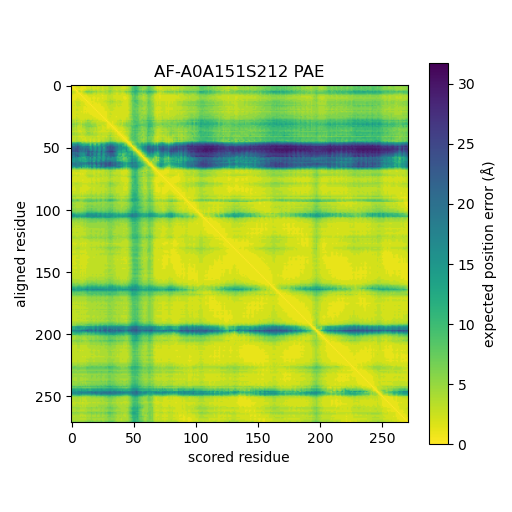.506 9.948 -13.580 1.00 98.12 178 ARG A N 1
ATOM 1444 C CA . ARG A 1 178 ? 5.185 10.515 -13.889 1.00 98.12 178 ARG A CA 1
ATOM 1445 C C . ARG A 1 178 ? 4.079 9.878 -13.043 1.00 98.12 178 ARG A C 1
ATOM 1447 O O . ARG A 1 178 ? 3.210 10.607 -12.580 1.00 98.12 178 ARG A O 1
ATOM 1454 N N . SER A 1 179 ? 4.134 8.569 -12.794 1.00 98.44 179 SER A N 1
ATOM 1455 C CA . SER A 1 179 ? 3.164 7.880 -11.934 1.00 98.44 179 SER A CA 1
ATOM 1456 C C . SER A 1 179 ? 3.278 8.280 -10.454 1.00 98.44 179 SER A C 1
ATOM 1458 O O . SER A 1 179 ? 2.251 8.414 -9.790 1.00 98.44 179 SER A O 1
ATOM 1460 N N . LEU A 1 180 ? 4.491 8.562 -9.953 1.00 98.31 180 LEU A N 1
ATOM 1461 C CA . LEU A 1 180 ? 4.695 9.068 -8.585 1.00 98.31 180 LEU A CA 1
ATOM 1462 C C . LEU A 1 180 ? 4.045 10.450 -8.417 1.00 98.31 180 LEU A C 1
ATOM 1464 O O . LEU A 1 180 ? 3.258 10.675 -7.500 1.00 98.31 180 LEU A O 1
ATOM 1468 N N . ARG A 1 181 ? 4.300 11.353 -9.375 1.00 97.62 181 ARG A N 1
ATOM 1469 C CA . ARG A 1 181 ? 3.678 12.688 -9.431 1.00 97.62 181 ARG A CA 1
ATOM 1470 C C . ARG A 1 181 ? 2.164 12.618 -9.558 1.00 97.62 181 ARG A C 1
ATOM 1472 O O . ARG A 1 181 ? 1.457 13.384 -8.911 1.00 97.62 181 ARG A O 1
ATOM 1479 N N . TYR A 1 182 ? 1.674 11.700 -10.388 1.00 98.25 182 TYR A N 1
ATOM 1480 C CA . TYR A 1 182 ? 0.247 11.455 -10.551 1.00 98.25 182 TYR A CA 1
ATOM 1481 C C . TYR A 1 182 ? -0.416 11.079 -9.223 1.00 98.25 182 TYR A C 1
ATOM 1483 O O . TYR A 1 182 ? -1.463 11.635 -8.906 1.00 98.25 182 TYR A O 1
ATOM 1491 N N . MET A 1 183 ? 0.195 10.185 -8.436 1.00 98.00 183 MET A N 1
ATOM 1492 C CA . MET A 1 183 ? -0.342 9.796 -7.130 1.00 98.00 183 MET A CA 1
ATOM 1493 C C . MET A 1 183 ? -0.457 10.993 -6.186 1.00 98.00 183 MET A C 1
ATOM 1495 O O . MET A 1 183 ? -1.528 11.195 -5.622 1.00 98.00 183 MET A O 1
ATOM 1499 N N . HIS A 1 184 ? 0.584 11.826 -6.079 1.00 97.88 184 HIS A N 1
ATOM 1500 C CA . HIS A 1 184 ? 0.538 13.041 -5.253 1.00 97.88 184 HIS A CA 1
ATOM 1501 C C . HIS A 1 184 ? -0.621 13.968 -5.638 1.00 97.88 184 HIS A C 1
ATOM 1503 O O . HIS A 1 184 ? -1.423 14.371 -4.795 1.00 97.88 184 HIS A O 1
ATOM 1509 N N . LEU A 1 185 ? -0.752 14.265 -6.936 1.00 97.81 185 LEU A N 1
ATOM 1510 C CA . LEU A 1 185 ? -1.824 15.119 -7.453 1.00 97.81 185 LEU A CA 1
ATOM 1511 C C . LEU A 1 185 ? -3.210 14.511 -7.213 1.00 97.81 185 LEU A C 1
ATOM 1513 O O . LEU A 1 185 ? -4.149 15.229 -6.873 1.00 97.81 185 LEU A O 1
ATOM 1517 N N . LEU A 1 186 ? -3.349 13.194 -7.382 1.00 97.69 186 LEU A N 1
ATOM 1518 C CA . LEU A 1 186 ? -4.614 12.503 -7.172 1.00 97.69 186 LEU A CA 1
ATOM 1519 C C . LEU A 1 186 ? -5.020 12.484 -5.695 1.00 97.69 186 LEU A C 1
ATOM 1521 O O . LEU A 1 186 ? -6.201 12.677 -5.412 1.00 97.69 186 LEU A O 1
ATOM 1525 N N . ILE A 1 187 ? -4.072 12.267 -4.777 1.00 97.12 187 ILE A N 1
ATOM 1526 C CA . ILE A 1 187 ? -4.318 12.341 -3.331 1.00 97.12 187 ILE A CA 1
ATOM 1527 C C . ILE A 1 187 ? -4.808 13.743 -2.985 1.00 97.12 187 ILE A C 1
ATOM 1529 O O . ILE A 1 187 ? -5.924 13.867 -2.492 1.00 97.12 187 ILE A O 1
ATOM 1533 N N . LYS A 1 188 ? -4.058 14.794 -3.347 1.00 96.12 188 LYS A N 1
ATOM 1534 C CA . LYS A 1 188 ? -4.468 16.188 -3.103 1.00 96.12 188 LYS A CA 1
ATOM 1535 C C . LYS A 1 188 ? -5.866 16.485 -3.638 1.00 96.12 188 LYS A C 1
ATOM 1537 O O . LYS A 1 188 ? -6.713 16.985 -2.906 1.00 96.12 188 LYS A O 1
ATOM 1542 N N . LYS A 1 189 ? -6.138 16.115 -4.894 1.00 95.75 189 LYS A N 1
ATOM 1543 C CA . LYS A 1 189 ? -7.458 16.310 -5.508 1.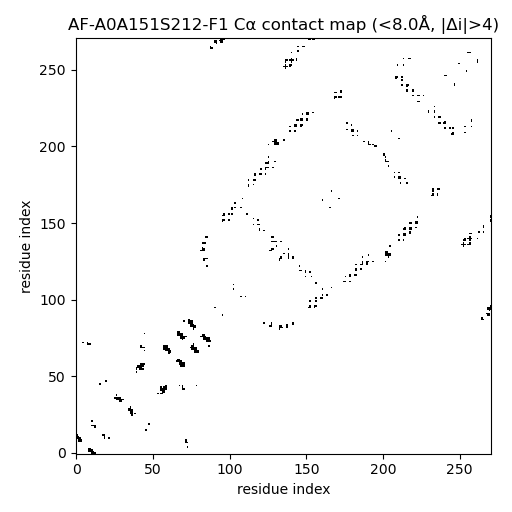00 95.75 189 LYS A CA 1
ATOM 1544 C C . LYS A 1 189 ? -8.568 15.623 -4.708 1.00 95.75 189 LYS A C 1
ATOM 1546 O O . LYS A 1 189 ? -9.626 16.213 -4.528 1.00 95.75 189 LYS A O 1
ATOM 1551 N N . ARG A 1 190 ? -8.345 14.385 -4.259 1.00 95.19 190 ARG A N 1
ATOM 1552 C CA . ARG A 1 190 ? -9.354 13.607 -3.528 1.00 95.19 190 ARG A CA 1
ATOM 1553 C C . ARG A 1 190 ? -9.563 14.079 -2.098 1.00 95.19 190 ARG A C 1
ATOM 1555 O O . ARG A 1 190 ? -10.702 14.052 -1.652 1.00 95.19 190 ARG A O 1
ATOM 1562 N N . MET A 1 191 ? -8.500 14.526 -1.428 1.00 93.38 191 MET A N 1
ATOM 1563 C CA . MET A 1 191 ? -8.590 15.172 -0.117 1.00 93.38 191 MET A CA 1
ATOM 1564 C C . MET A 1 191 ? -9.467 16.426 -0.209 1.00 93.38 191 MET A C 1
ATOM 1566 O O . MET A 1 191 ? -10.418 16.553 0.548 1.00 93.38 191 MET A O 1
ATOM 1570 N N . HIS A 1 192 ? -9.231 17.288 -1.206 1.00 90.50 192 HIS A N 1
ATOM 1571 C CA . HIS A 1 192 ? -10.034 18.502 -1.406 1.00 90.50 192 HIS A CA 1
ATOM 1572 C C . HIS A 1 192 ? -11.481 18.238 -1.839 1.00 90.50 192 HIS A C 1
ATOM 1574 O O . HIS A 1 192 ? -12.368 19.000 -1.480 1.00 90.50 192 HIS A O 1
ATOM 1580 N N . SER A 1 193 ? -11.742 17.190 -2.628 1.00 90.06 193 SER A N 1
ATOM 1581 C CA . SER A 1 193 ? -13.106 16.878 -3.080 1.00 90.06 193 SER A CA 1
ATOM 1582 C C . SER A 1 193 ? -13.971 16.196 -2.020 1.00 90.06 193 SER A C 1
ATOM 1584 O O . SER A 1 193 ? -15.146 15.941 -2.270 1.00 90.06 193 SER A O 1
ATOM 1586 N N . MET A 1 194 ? -13.387 15.801 -0.889 1.00 85.88 194 MET A N 1
ATOM 1587 C CA . MET A 1 194 ? -14.103 15.079 0.150 1.00 85.88 194 MET A CA 1
ATOM 1588 C C . MET A 1 194 ? -14.854 16.079 1.028 1.00 85.88 194 MET A C 1
ATOM 1590 O O . MET A 1 194 ? -14.307 16.616 1.985 1.00 85.88 194 MET A O 1
ATOM 1594 N N . SER A 1 195 ? -16.118 16.330 0.685 1.00 72.56 195 SER A N 1
ATOM 1595 C CA . SER A 1 195 ? -17.040 17.052 1.559 1.00 72.56 195 SER A CA 1
ATOM 1596 C C . SER A 1 195 ? -17.529 16.103 2.648 1.00 72.56 195 SER A C 1
ATOM 1598 O O . SER A 1 195 ? -18.303 15.180 2.379 1.00 72.56 195 SER A O 1
ATOM 1600 N N . LEU A 1 196 ? -17.066 16.305 3.874 1.00 72.69 196 LEU A N 1
ATOM 1601 C CA . LEU A 1 196 ? -17.686 15.685 5.036 1.00 72.69 196 LEU A CA 1
ATOM 1602 C C . LEU A 1 196 ? -18.814 16.601 5.519 1.00 72.69 196 LEU A C 1
ATOM 1604 O O . LEU A 1 196 ? -18.642 17.813 5.573 1.00 72.69 196 LEU A O 1
ATOM 1608 N N . ASN A 1 197 ? -19.957 16.026 5.901 1.00 66.88 197 ASN A N 1
ATOM 1609 C CA . ASN A 1 197 ? -21.070 16.760 6.526 1.00 66.88 197 ASN A CA 1
ATOM 1610 C C . ASN A 1 197 ? -20.750 17.184 7.980 1.00 66.88 197 ASN A C 1
ATOM 1612 O O . ASN A 1 197 ? -21.655 17.362 8.788 1.00 66.88 197 ASN A O 1
ATOM 1616 N N . SER A 1 198 ? -19.467 17.259 8.332 1.00 65.31 198 SER A N 1
ATOM 1617 C CA . SER A 1 198 ? -18.943 17.556 9.662 1.00 65.31 198 SER A CA 1
ATOM 1618 C C . SER A 1 198 ? -18.027 18.769 9.605 1.00 65.31 198 SER A C 1
ATOM 1620 O O . SER A 1 198 ? -17.359 18.978 8.595 1.00 65.31 198 SER A O 1
ATOM 1622 N N . ASP A 1 199 ? -17.891 19.474 10.726 1.00 75.38 199 ASP A N 1
ATOM 1623 C CA . ASP A 1 199 ? -16.969 20.612 10.876 1.00 75.38 199 ASP A CA 1
ATOM 1624 C C . ASP A 1 199 ? -15.485 20.232 10.688 1.00 75.38 199 ASP A C 1
ATOM 1626 O O . ASP A 1 199 ? -14.622 21.092 10.525 1.00 75.38 199 ASP A O 1
ATOM 1630 N N . ILE A 1 200 ? -15.173 18.932 10.689 1.00 78.75 200 ILE A N 1
ATOM 1631 C CA . ILE A 1 200 ? -13.825 18.406 10.476 1.00 78.75 200 ILE A CA 1
ATOM 1632 C C . ILE A 1 200 ? -13.560 18.269 8.975 1.00 78.75 200 ILE A C 1
ATOM 1634 O O . ILE A 1 200 ? -14.179 17.447 8.295 1.00 78.75 200 ILE A O 1
ATOM 1638 N N . GLN A 1 201 ? -12.598 19.043 8.474 1.00 83.75 201 GLN A N 1
ATOM 1639 C CA . GLN A 1 201 ? -12.083 18.899 7.115 1.00 83.75 201 GLN A CA 1
ATOM 1640 C C . GLN A 1 201 ? -10.873 17.953 7.081 1.00 83.75 201 GLN A C 1
ATOM 1642 O O . GLN A 1 201 ? -10.024 18.024 7.977 1.00 83.75 201 GLN A O 1
ATOM 1647 N N . PRO A 1 202 ? -10.748 17.098 6.048 1.00 89.44 202 PRO A N 1
ATOM 1648 C CA . PRO A 1 202 ? -9.583 16.236 5.891 1.00 89.44 202 PRO A CA 1
ATOM 1649 C C . PRO A 1 202 ? -8.289 17.047 5.818 1.00 89.44 202 PRO A C 1
ATOM 1651 O O . PRO A 1 202 ? -8.187 17.997 5.038 1.00 89.44 202 PRO A O 1
ATOM 1654 N N . MET A 1 203 ? -7.278 16.642 6.584 1.00 92.56 203 MET A N 1
ATOM 1655 C CA . MET A 1 203 ? -5.988 17.328 6.637 1.00 92.56 203 MET A CA 1
ATOM 1656 C C . MET A 1 203 ? -4.921 16.487 5.941 1.00 92.56 203 MET A C 1
ATOM 1658 O O . MET A 1 203 ? -4.841 15.284 6.158 1.00 92.56 203 MET A O 1
ATOM 1662 N N . LEU A 1 204 ? -4.099 17.099 5.087 1.00 94.62 204 LEU A N 1
ATOM 1663 C CA . LEU A 1 204 ? -3.018 16.400 4.389 1.00 94.62 204 LEU A CA 1
ATOM 1664 C C . LEU A 1 204 ? -1.670 17.062 4.678 1.00 94.62 204 LEU A C 1
ATOM 1666 O O . LEU A 1 204 ? -1.328 18.072 4.062 1.00 94.62 204 LEU A O 1
ATOM 1670 N N . GLU A 1 205 ? -0.873 16.428 5.532 1.00 94.56 205 GLU A N 1
ATOM 1671 C CA . GLU A 1 205 ? 0.505 16.836 5.829 1.00 94.56 205 GLU A CA 1
ATOM 1672 C C . GLU A 1 205 ? 1.510 15.967 5.063 1.00 94.56 205 GLU A C 1
ATOM 1674 O O . GLU A 1 205 ? 2.106 15.018 5.586 1.00 94.56 205 GLU A O 1
ATOM 1679 N N . LEU A 1 206 ? 1.655 16.263 3.770 1.00 93.44 206 LEU A N 1
ATOM 1680 C CA . LEU A 1 206 ? 2.488 15.476 2.866 1.00 93.44 206 LEU A CA 1
ATOM 1681 C C . LEU A 1 206 ? 3.082 16.325 1.741 1.00 93.44 206 LEU A C 1
ATOM 1683 O O . LEU A 1 206 ? 2.358 16.911 0.921 1.00 93.44 206 LEU A O 1
ATOM 1687 N N . GLU A 1 207 ? 4.408 16.317 1.640 1.00 94.38 207 GLU A N 1
ATOM 1688 C CA . GLU A 1 207 ? 5.119 17.010 0.572 1.00 94.38 207 GLU A CA 1
ATOM 1689 C C . GLU A 1 207 ? 5.239 16.154 -0.693 1.00 94.38 207 GLU A C 1
ATOM 1691 O O . GLU A 1 207 ? 5.276 14.921 -0.672 1.00 94.38 207 GLU A O 1
ATOM 1696 N N . LYS A 1 208 ? 5.339 16.820 -1.847 1.00 95.94 208 LYS A N 1
ATOM 1697 C CA . LYS A 1 208 ? 5.500 16.140 -3.141 1.00 95.94 208 LYS A CA 1
ATOM 1698 C C . LYS A 1 208 ? 6.814 15.362 -3.190 1.00 95.94 208 LYS A C 1
ATOM 1700 O O . LYS A 1 208 ? 6.882 14.266 -3.747 1.00 95.94 208 LYS A O 1
ATOM 1705 N N . GLU A 1 209 ? 7.856 15.964 -2.639 1.00 96.12 209 GLU A N 1
ATOM 1706 C CA . GLU A 1 209 ? 9.217 15.463 -2.584 1.00 96.12 209 GLU A CA 1
ATOM 1707 C C . GLU A 1 209 ? 9.272 14.152 -1.788 1.00 96.12 209 GLU A C 1
ATOM 1709 O O . GLU A 1 209 ? 9.947 13.211 -2.203 1.00 96.12 209 GLU A O 1
ATOM 1714 N N . GLU A 1 210 ? 8.501 14.038 -0.708 1.00 96.62 210 GLU A N 1
ATOM 1715 C CA . GLU A 1 210 ? 8.388 12.804 0.072 1.00 96.62 210 GLU A CA 1
ATOM 1716 C C . GLU A 1 210 ? 7.744 11.678 -0.740 1.00 96.62 210 GLU A C 1
ATOM 1718 O O . GLU A 1 210 ? 8.258 10.559 -0.764 1.00 96.62 210 GLU A O 1
ATOM 1723 N N . VAL A 1 211 ? 6.663 11.975 -1.471 1.00 97.69 211 VAL A N 1
ATOM 1724 C CA . VAL A 1 211 ? 5.988 10.998 -2.342 1.00 97.69 211 VAL A CA 1
ATOM 1725 C C . VAL A 1 211 ? 6.920 10.506 -3.450 1.00 97.69 211 VAL A C 1
ATOM 1727 O O . VAL A 1 211 ? 7.022 9.298 -3.679 1.00 97.69 211 VAL A O 1
ATOM 1730 N N . GLU A 1 212 ? 7.617 11.418 -4.140 1.00 97.50 212 GLU A N 1
ATOM 1731 C CA . GLU A 1 212 ? 8.584 11.045 -5.181 1.00 97.50 212 GLU A CA 1
ATOM 1732 C C . GLU A 1 212 ? 9.731 10.203 -4.596 1.00 97.50 212 GLU A C 1
ATOM 1734 O O . GLU A 1 212 ? 10.089 9.169 -5.168 1.00 97.50 212 GLU A O 1
ATOM 1739 N N . TRP A 1 213 ? 10.267 10.586 -3.435 1.00 97.88 213 TRP A N 1
ATOM 1740 C CA . TRP A 1 213 ? 11.362 9.868 -2.786 1.00 97.88 213 TRP A CA 1
ATOM 1741 C C . TRP A 1 213 ? 10.960 8.458 -2.331 1.00 97.88 213 TRP A C 1
ATOM 1743 O O . TRP A 1 213 ? 11.644 7.488 -2.671 1.00 97.88 213 TRP A O 1
ATOM 1753 N N . LEU A 1 214 ? 9.818 8.317 -1.645 1.00 98.44 214 LEU A N 1
ATOM 1754 C CA . LEU A 1 214 ? 9.271 7.020 -1.225 1.00 98.44 214 LEU A CA 1
ATOM 1755 C C . LEU A 1 214 ? 9.009 6.112 -2.428 1.00 98.44 214 LEU A C 1
ATOM 1757 O O . LEU A 1 214 ? 9.319 4.920 -2.392 1.00 98.44 214 LEU A O 1
ATOM 1761 N N . GLY A 1 215 ? 8.484 6.681 -3.513 1.00 98.38 215 GLY A N 1
ATOM 1762 C CA . GLY A 1 215 ? 8.242 5.959 -4.753 1.00 98.38 215 GLY A CA 1
ATOM 1763 C C . GLY A 1 215 ? 9.520 5.435 -5.395 1.00 98.38 215 GLY A C 1
ATOM 1764 O O . GLY A 1 215 ? 9.611 4.244 -5.698 1.00 98.38 215 GLY A O 1
ATOM 1765 N N . PHE A 1 216 ? 10.540 6.280 -5.565 1.00 98.38 216 PHE A N 1
ATOM 1766 C CA . PHE A 1 216 ? 11.829 5.827 -6.090 1.00 98.38 216 PHE A CA 1
ATOM 1767 C C . PHE A 1 216 ? 12.459 4.755 -5.198 1.00 98.38 216 PHE A C 1
ATOM 1769 O O . PHE A 1 216 ? 12.922 3.735 -5.718 1.00 98.38 216 PHE A O 1
ATOM 1776 N N . HIS A 1 217 ? 12.427 4.940 -3.875 1.00 98.31 217 HIS A N 1
ATOM 1777 C CA . HIS A 1 217 ? 12.945 3.956 -2.929 1.00 98.31 217 HIS A CA 1
ATOM 1778 C C . HIS A 1 217 ? 12.230 2.604 -3.076 1.00 98.31 217 HIS A C 1
ATOM 1780 O O . HIS A 1 217 ? 12.886 1.577 -3.252 1.00 98.31 217 HIS A O 1
ATOM 1786 N N . ALA A 1 218 ? 10.894 2.594 -3.102 1.00 98.69 218 ALA A N 1
ATOM 1787 C CA . ALA A 1 218 ? 10.096 1.378 -3.254 1.00 98.69 218 ALA A CA 1
ATOM 1788 C C . ALA A 1 218 ? 10.422 0.623 -4.555 1.00 98.69 218 ALA A C 1
ATOM 1790 O O . ALA A 1 218 ? 10.676 -0.584 -4.532 1.00 98.69 218 ALA A O 1
ATOM 1791 N N . TYR A 1 219 ? 10.484 1.336 -5.686 1.00 98.75 219 TYR A N 1
ATOM 1792 C CA . TYR A 1 219 ? 10.845 0.742 -6.976 1.00 98.75 219 TYR A CA 1
ATOM 1793 C C . TYR A 1 219 ? 12.251 0.141 -6.961 1.00 98.75 219 TYR A C 1
ATOM 1795 O O . TYR A 1 219 ? 12.445 -0.969 -7.455 1.00 98.75 219 TYR A O 1
ATOM 1803 N N . ILE A 1 220 ? 13.230 0.834 -6.375 1.00 98.56 220 ILE A N 1
ATOM 1804 C CA . ILE A 1 220 ? 14.598 0.318 -6.263 1.00 98.56 220 ILE A CA 1
ATOM 1805 C C . ILE A 1 220 ? 14.622 -0.966 -5.430 1.00 98.56 220 ILE A C 1
ATOM 1807 O O . ILE A 1 220 ? 15.234 -1.941 -5.862 1.00 98.56 220 ILE A O 1
ATOM 1811 N N . GLN A 1 221 ? 13.943 -1.004 -4.280 1.00 98.38 221 GLN A N 1
ATOM 1812 C CA . GLN A 1 221 ? 13.936 -2.186 -3.409 1.00 98.38 221 GLN A CA 1
ATOM 1813 C C . GLN A 1 221 ? 13.297 -3.406 -4.084 1.00 98.38 221 GLN A C 1
ATOM 1815 O O . GLN A 1 221 ? 13.850 -4.506 -4.038 1.00 98.38 221 GLN A O 1
ATOM 1820 N N . VAL A 1 222 ? 12.167 -3.216 -4.769 1.00 98.62 222 VAL A N 1
ATOM 1821 C CA . VAL A 1 222 ? 11.483 -4.297 -5.493 1.00 98.62 222 VAL A CA 1
ATOM 1822 C C . VAL A 1 222 ? 12.312 -4.782 -6.681 1.00 98.62 222 VAL A C 1
ATOM 1824 O O . VAL A 1 222 ? 12.540 -5.982 -6.836 1.00 98.62 222 VAL A O 1
ATOM 1827 N N . LEU A 1 223 ? 12.813 -3.868 -7.517 1.00 98.38 223 LEU A N 1
ATOM 1828 C CA . LEU A 1 223 ? 13.566 -4.239 -8.715 1.00 98.38 223 LEU A CA 1
ATOM 1829 C C . LEU A 1 223 ? 14.951 -4.809 -8.387 1.00 98.38 223 LEU A C 1
ATOM 1831 O O . LEU A 1 223 ? 15.454 -5.619 -9.162 1.00 98.38 223 LEU A O 1
ATOM 1835 N N . LYS A 1 224 ? 15.541 -4.473 -7.229 1.00 98.00 224 LYS A N 1
ATOM 1836 C CA . LYS A 1 224 ? 16.791 -5.080 -6.742 1.00 98.00 224 LYS A CA 1
ATOM 1837 C C . LYS A 1 224 ? 16.651 -6.592 -6.539 1.00 98.00 224 LYS A C 1
ATOM 1839 O O . LYS A 1 224 ? 17.568 -7.330 -6.872 1.00 98.00 224 LYS A O 1
ATOM 1844 N N . ARG A 1 225 ? 15.484 -7.094 -6.109 1.00 97.00 225 ARG A N 1
ATOM 1845 C CA . ARG A 1 225 ? 15.218 -8.550 -6.028 1.00 97.00 225 ARG A CA 1
ATOM 1846 C C . ARG A 1 225 ? 15.180 -9.237 -7.400 1.00 97.00 225 ARG A C 1
ATOM 1848 O O . ARG A 1 225 ? 15.145 -10.460 -7.472 1.00 97.00 225 ARG A O 1
ATOM 1855 N N . LYS A 1 226 ? 15.158 -8.457 -8.484 1.00 96.69 226 LYS A N 1
ATOM 1856 C CA . LYS A 1 226 ? 15.058 -8.892 -9.883 1.00 96.69 226 LYS A CA 1
ATOM 1857 C C . LYS A 1 226 ? 16.167 -8.251 -10.732 1.00 96.69 226 LYS A C 1
ATOM 1859 O O . LYS A 1 226 ? 15.955 -7.926 -11.904 1.00 96.69 226 LYS A O 1
ATOM 1864 N N . GLU A 1 227 ? 17.335 -8.036 -10.122 1.00 94.38 227 GLU A N 1
ATOM 1865 C CA . GLU A 1 227 ? 18.434 -7.231 -10.666 1.00 94.38 227 GLU A CA 1
ATOM 1866 C C . GLU A 1 227 ? 18.922 -7.708 -12.037 1.00 94.38 227 GLU A C 1
ATOM 1868 O O . GLU A 1 227 ? 19.136 -6.875 -12.918 1.00 94.38 227 GLU A O 1
ATOM 1873 N N . SER A 1 228 ? 18.976 -9.022 -12.276 1.00 93.94 228 SER A N 1
ATOM 1874 C CA . SER A 1 228 ? 19.382 -9.600 -13.568 1.00 93.94 228 SER A CA 1
ATOM 1875 C C . SER A 1 228 ? 18.591 -9.054 -14.765 1.00 93.94 228 SER A C 1
ATOM 1877 O O . SER A 1 228 ? 1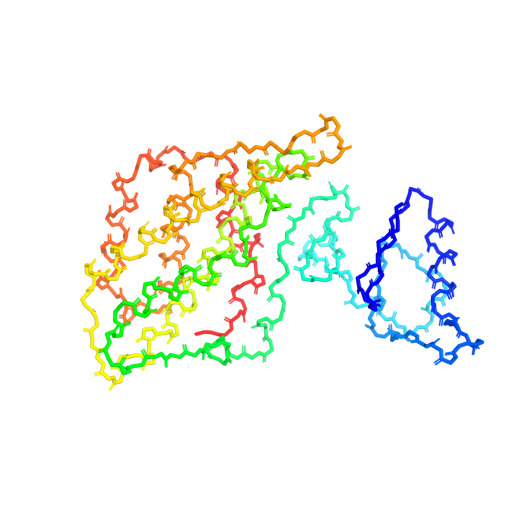9.136 -8.917 -15.855 1.00 93.94 228 SER A O 1
ATOM 1879 N N . ARG A 1 229 ? 17.321 -8.675 -14.569 1.00 93.44 229 ARG A N 1
ATOM 1880 C CA . ARG A 1 229 ? 16.452 -8.111 -15.620 1.00 93.44 229 ARG A CA 1
ATOM 1881 C C . ARG A 1 229 ? 16.440 -6.579 -15.644 1.00 93.44 229 ARG A C 1
ATOM 1883 O O . ARG A 1 229 ? 16.078 -5.975 -16.658 1.00 93.44 229 ARG A O 1
ATOM 1890 N N . HIS A 1 230 ? 16.792 -5.944 -14.527 1.00 96.00 230 HIS A N 1
ATOM 1891 C CA . HIS A 1 230 ? 16.560 -4.515 -14.289 1.00 96.00 230 HIS A CA 1
ATOM 1892 C C . HIS A 1 230 ? 17.825 -3.705 -13.985 1.00 96.00 230 HIS A C 1
ATOM 1894 O O . HIS A 1 230 ? 17.690 -2.524 -13.687 1.00 96.00 230 HIS A O 1
ATOM 1900 N N . LYS A 1 231 ? 19.032 -4.276 -14.107 1.00 95.56 231 LYS A N 1
ATOM 1901 C CA . LYS A 1 231 ? 20.325 -3.630 -13.791 1.00 95.56 231 LYS A CA 1
ATOM 1902 C C . LYS A 1 231 ? 20.452 -2.192 -14.314 1.00 95.56 231 LYS A C 1
ATOM 1904 O O . LYS A 1 231 ? 20.720 -1.273 -13.546 1.00 95.56 231 LYS A O 1
ATOM 1909 N N . GLU A 1 232 ? 20.191 -1.972 -15.600 1.00 94.88 232 GLU A N 1
ATOM 1910 C CA . GLU A 1 232 ? 20.271 -0.636 -16.212 1.00 94.88 232 GLU A CA 1
ATOM 1911 C C . GLU A 1 232 ? 19.203 0.331 -15.684 1.00 94.88 232 GLU A C 1
ATOM 1913 O O . GLU A 1 232 ? 19.490 1.488 -15.385 1.00 94.88 232 GLU A O 1
ATOM 1918 N N . LEU A 1 233 ? 17.956 -0.135 -15.542 1.00 97.25 233 LEU A N 1
ATOM 1919 C CA . LEU A 1 233 ? 16.877 0.690 -14.995 1.00 97.25 233 LEU A CA 1
ATOM 1920 C C . LEU A 1 233 ? 17.166 1.058 -13.535 1.00 97.25 233 LEU A C 1
ATOM 1922 O O . LEU A 1 233 ? 16.965 2.204 -13.147 1.00 97.25 233 LEU A O 1
ATOM 1926 N N . LEU A 1 234 ? 17.683 0.112 -12.749 1.00 97.94 234 LEU A N 1
ATOM 1927 C CA . LEU A 1 234 ? 18.134 0.336 -11.380 1.00 97.94 234 LEU A CA 1
ATOM 1928 C C . LEU A 1 234 ? 19.221 1.406 -11.314 1.00 97.94 234 LEU A C 1
ATOM 1930 O O . LEU A 1 234 ? 19.139 2.265 -10.443 1.00 97.94 234 LEU A O 1
ATOM 1934 N N . ALA A 1 235 ? 20.191 1.399 -12.232 1.00 97.12 235 ALA A N 1
ATOM 1935 C CA . ALA A 1 235 ? 21.221 2.435 -12.286 1.00 97.12 235 ALA A CA 1
ATOM 1936 C C . ALA A 1 235 ? 20.596 3.828 -12.478 1.00 97.12 235 ALA A C 1
ATOM 1938 O O . ALA A 1 235 ? 20.876 4.746 -11.709 1.00 97.12 235 ALA A O 1
ATOM 1939 N N . VAL A 1 236 ? 19.659 3.963 -13.424 1.00 97.44 236 VAL A N 1
ATOM 1940 C CA . VAL A 1 236 ? 18.945 5.229 -13.670 1.00 97.44 236 VAL A CA 1
ATOM 1941 C C . VAL A 1 236 ? 18.113 5.660 -12.457 1.00 97.44 236 VAL A C 1
ATOM 1943 O O . VAL A 1 236 ? 18.109 6.837 -12.102 1.00 97.44 236 VAL A O 1
ATOM 1946 N N . LEU A 1 237 ? 17.393 4.737 -11.814 1.00 97.62 237 LEU A N 1
ATOM 1947 C CA . LEU A 1 237 ? 16.567 5.054 -10.645 1.00 97.62 237 LEU A CA 1
ATOM 1948 C C . LEU A 1 237 ? 17.420 5.434 -9.428 1.00 97.62 237 LEU A C 1
ATOM 1950 O O . LEU A 1 237 ? 17.069 6.379 -8.729 1.00 97.62 237 LEU A O 1
ATOM 1954 N N . ARG A 1 238 ? 18.551 4.753 -9.198 1.00 96.75 238 ARG A N 1
ATOM 1955 C CA . ARG A 1 238 ? 19.502 5.087 -8.124 1.00 96.75 238 ARG A CA 1
ATOM 1956 C C . ARG A 1 238 ? 20.094 6.478 -8.321 1.00 96.75 238 ARG A C 1
ATOM 1958 O O . ARG A 1 238 ? 20.105 7.245 -7.370 1.00 96.75 238 ARG A O 1
ATOM 1965 N N . LEU A 1 239 ? 20.501 6.831 -9.543 1.00 96.00 239 LEU A N 1
ATOM 1966 C CA . LEU A 1 239 ? 20.978 8.184 -9.854 1.00 96.00 239 LEU A CA 1
ATOM 1967 C C . LEU A 1 239 ? 19.906 9.241 -9.565 1.00 96.00 239 LEU A C 1
ATOM 1969 O O . LEU A 1 239 ? 20.196 10.251 -8.931 1.00 96.00 239 LEU A O 1
ATOM 1973 N N . ARG A 1 240 ? 18.650 8.982 -9.956 1.00 95.00 240 ARG A N 1
ATOM 1974 C CA . ARG A 1 240 ? 17.526 9.878 -9.642 1.00 95.00 240 ARG A CA 1
ATOM 1975 C C . ARG A 1 240 ? 17.302 10.025 -8.145 1.00 95.00 240 ARG A C 1
ATOM 1977 O O . ARG A 1 240 ? 17.154 11.152 -7.686 1.00 95.00 240 ARG A O 1
ATOM 1984 N N . LEU A 1 241 ? 17.309 8.918 -7.400 1.00 95.31 241 LEU A N 1
ATOM 1985 C CA . LEU A 1 241 ? 17.171 8.947 -5.948 1.00 95.31 241 LEU A CA 1
ATOM 1986 C C . LEU A 1 241 ? 18.319 9.742 -5.312 1.00 95.31 241 LEU A C 1
ATOM 1988 O O . LEU A 1 241 ? 18.046 10.640 -4.531 1.00 95.31 241 LEU A O 1
ATOM 1992 N N . LEU A 1 242 ? 19.576 9.495 -5.694 1.00 93.81 242 LEU A N 1
ATOM 1993 C CA . LEU A 1 242 ? 20.742 10.224 -5.174 1.00 93.81 242 LEU A CA 1
ATOM 1994 C C . LEU A 1 242 ? 20.655 11.731 -5.451 1.00 93.81 242 LEU A C 1
ATOM 1996 O O . LEU A 1 242 ? 20.893 12.524 -4.550 1.00 93.81 242 LEU A O 1
ATOM 2000 N N . SER A 1 243 ? 20.231 12.121 -6.656 1.00 92.06 243 SER A N 1
ATOM 2001 C CA . SER A 1 243 ? 20.016 13.530 -7.026 1.00 92.06 243 SER A CA 1
ATOM 2002 C C . SER A 1 243 ? 18.774 14.175 -6.391 1.00 92.06 243 SER A C 1
ATOM 2004 O O . SER A 1 243 ? 18.528 15.366 -6.578 1.00 92.06 243 S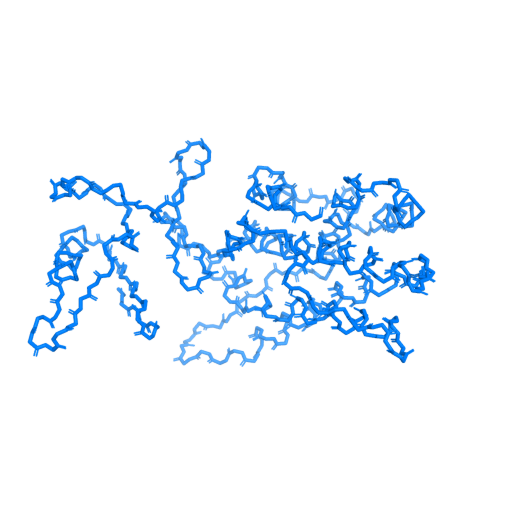ER A O 1
ATOM 2006 N N . HIS A 1 244 ? 17.945 13.401 -5.686 1.00 92.94 244 HIS A N 1
ATOM 2007 C CA . HIS A 1 244 ? 16.696 13.886 -5.112 1.00 92.94 244 HIS A CA 1
ATOM 2008 C C . HIS A 1 244 ? 16.953 14.782 -3.893 1.00 92.94 244 HIS A C 1
ATOM 2010 O O . HIS A 1 244 ? 17.781 14.461 -3.047 1.00 92.94 244 HIS A O 1
ATOM 2016 N N . ARG A 1 245 ? 16.170 15.857 -3.731 1.00 89.00 245 ARG A N 1
ATOM 2017 C CA . ARG A 1 245 ? 16.320 16.849 -2.638 1.00 89.00 245 ARG A CA 1
ATOM 2018 C C . ARG A 1 245 ? 16.222 16.270 -1.221 1.00 89.00 245 ARG A C 1
ATOM 2020 O O . ARG A 1 245 ? 16.720 16.866 -0.275 1.00 89.00 245 ARG A O 1
ATOM 2027 N N . MET A 1 246 ? 15.564 15.123 -1.087 1.00 87.88 246 MET A N 1
ATOM 2028 C CA . MET A 1 246 ? 15.404 14.398 0.182 1.00 87.88 246 MET A CA 1
ATOM 2029 C C . MET A 1 246 ? 16.614 13.524 0.540 1.00 87.88 246 MET A C 1
ATOM 2031 O O . MET A 1 246 ? 16.700 13.014 1.656 1.00 87.88 246 MET A O 1
ATOM 2035 N N . SER A 1 247 ? 17.568 13.341 -0.376 1.00 80.69 247 SER A N 1
ATOM 2036 C CA . SER A 1 247 ? 18.794 12.593 -0.095 1.00 80.69 247 SER A CA 1
ATOM 2037 C C . SER A 1 247 ? 19.621 13.321 0.960 1.00 80.69 247 SER A C 1
ATOM 2039 O O . SER A 1 247 ? 20.035 14.458 0.766 1.00 80.69 247 SER A O 1
ATOM 2041 N N . GLY A 1 248 ? 19.811 12.669 2.109 1.00 75.69 248 GLY A N 1
ATOM 2042 C CA . GLY A 1 248 ? 20.483 13.244 3.280 1.00 75.69 248 GLY A CA 1
ATOM 2043 C C . GLY A 1 248 ? 19.558 13.933 4.293 1.00 75.69 248 GLY A C 1
ATOM 2044 O O . GLY A 1 248 ? 20.016 14.269 5.378 1.00 75.69 248 GLY A O 1
ATOM 2045 N N . ARG A 1 249 ? 18.259 14.091 3.997 1.00 81.81 249 ARG A N 1
ATOM 2046 C CA . ARG A 1 249 ? 17.253 14.700 4.892 1.00 81.81 249 ARG A CA 1
ATOM 2047 C C . ARG A 1 249 ? 16.096 13.738 5.167 1.00 81.81 249 ARG A C 1
ATOM 2049 O O . ARG A 1 249 ? 14.935 14.050 4.936 1.00 81.81 249 ARG A O 1
ATOM 2056 N N . VAL A 1 250 ? 16.422 12.525 5.612 1.00 89.56 250 VAL A N 1
ATOM 2057 C CA . VAL A 1 250 ? 15.411 11.490 5.874 1.00 89.56 250 VAL A CA 1
ATOM 2058 C C . VAL A 1 250 ? 14.881 11.644 7.299 1.00 89.56 250 VAL A C 1
ATOM 2060 O O . VAL A 1 250 ? 15.591 11.327 8.259 1.00 89.56 250 VAL A O 1
ATOM 2063 N N . SER A 1 251 ? 13.640 12.114 7.421 1.00 93.62 251 SER A N 1
ATOM 2064 C CA . SER A 1 251 ? 12.939 12.262 8.699 1.00 93.62 251 SER A CA 1
ATOM 2065 C C . SER A 1 251 ? 12.684 10.904 9.386 1.00 93.62 251 SER A C 1
ATOM 2067 O O . SER A 1 251 ? 12.733 9.855 8.725 1.00 93.62 251 SER A O 1
ATOM 2069 N N . PRO A 1 252 ? 12.413 10.873 10.705 1.00 96.62 252 PRO A N 1
ATOM 2070 C CA . PRO A 1 252 ? 12.047 9.645 11.416 1.00 96.62 252 PRO A CA 1
ATOM 2071 C C . PRO A 1 252 ? 10.841 8.920 10.801 1.00 96.62 252 PRO A C 1
ATOM 2073 O O . PRO A 1 252 ? 10.841 7.694 10.711 1.00 96.62 252 PRO A O 1
ATOM 2076 N N . GLU A 1 253 ? 9.854 9.659 10.300 1.00 96.81 253 GLU A N 1
ATOM 2077 C CA . GLU A 1 253 ? 8.630 9.128 9.692 1.00 96.81 253 GLU A CA 1
ATOM 2078 C C . GLU A 1 253 ? 8.924 8.455 8.344 1.00 96.81 253 GLU A C 1
ATOM 2080 O O . GLU A 1 253 ? 8.390 7.387 8.041 1.00 96.81 253 GLU A O 1
ATOM 2085 N N . LEU A 1 254 ? 9.830 9.031 7.543 1.00 96.44 254 LEU A N 1
ATOM 2086 C CA . LEU A 1 254 ? 10.316 8.402 6.312 1.00 96.44 254 LEU A CA 1
ATOM 2087 C C . LEU A 1 254 ? 11.140 7.143 6.613 1.00 96.44 254 LEU A C 1
ATOM 2089 O O . LEU A 1 254 ? 10.973 6.128 5.934 1.00 96.44 254 LEU A O 1
ATOM 2093 N N . LYS A 1 255 ? 11.993 7.173 7.650 1.00 96.62 255 LYS A N 1
ATOM 2094 C CA . LYS A 1 255 ? 12.736 5.985 8.116 1.00 96.62 255 LYS A CA 1
ATOM 2095 C C . LYS A 1 255 ? 11.787 4.883 8.585 1.00 96.62 255 LYS A C 1
ATOM 2097 O O . LYS A 1 255 ? 12.016 3.713 8.278 1.00 96.62 255 LYS A O 1
ATOM 2102 N N . TYR A 1 256 ? 10.717 5.251 9.285 1.00 96.81 256 TYR A N 1
ATOM 2103 C CA . TYR A 1 256 ? 9.665 4.327 9.690 1.00 96.81 256 TYR A CA 1
ATOM 2104 C C . TYR A 1 256 ? 8.989 3.696 8.467 1.00 96.81 256 TYR A C 1
ATOM 2106 O O . TYR A 1 256 ? 8.897 2.473 8.385 1.00 96.81 256 TYR A O 1
ATOM 2114 N N . ALA A 1 257 ? 8.585 4.498 7.479 1.00 97.50 257 ALA A N 1
ATOM 2115 C CA . ALA A 1 257 ? 7.901 4.002 6.287 1.00 97.50 257 ALA A CA 1
ATOM 2116 C C . ALA A 1 257 ? 8.740 2.989 5.486 1.00 97.50 257 ALA A C 1
ATOM 2118 O O . ALA A 1 257 ? 8.221 1.955 5.071 1.00 97.50 257 ALA A O 1
ATOM 2119 N N . ILE A 1 258 ? 10.039 3.250 5.296 1.00 97.06 258 ILE A N 1
ATOM 2120 C CA . ILE A 1 258 ? 10.919 2.362 4.513 1.00 97.06 258 ILE A CA 1
ATOM 2121 C C . ILE A 1 258 ? 11.403 1.132 5.287 1.00 97.06 258 ILE A C 1
ATOM 2123 O O . ILE A 1 258 ? 12.014 0.241 4.685 1.00 97.06 258 ILE A O 1
ATOM 2127 N N . ASN A 1 259 ? 11.186 1.079 6.605 1.00 95.56 259 ASN A N 1
ATOM 2128 C CA . ASN A 1 259 ? 11.614 -0.050 7.414 1.00 95.56 259 ASN A CA 1
ATOM 2129 C C . ASN A 1 259 ? 10.907 -1.320 6.930 1.00 95.56 259 ASN A C 1
ATOM 2131 O O . ASN A 1 259 ? 9.680 -1.424 6.935 1.00 95.56 259 ASN A O 1
ATOM 2135 N N . LYS A 1 260 ? 11.706 -2.313 6.530 1.00 93.38 260 LYS A N 1
ATOM 2136 C CA . LYS A 1 260 ? 11.223 -3.563 5.940 1.00 93.38 260 LYS A CA 1
ATOM 2137 C C . LYS A 1 260 ? 10.194 -4.271 6.829 1.00 93.38 260 LYS A C 1
ATOM 2139 O O . LYS A 1 260 ? 9.248 -4.837 6.287 1.00 93.38 260 LYS A O 1
ATOM 2144 N N . LYS A 1 261 ? 10.350 -4.193 8.158 1.00 91.19 261 LYS A N 1
ATOM 2145 C CA . LYS A 1 261 ? 9.442 -4.811 9.140 1.00 91.19 261 LYS A CA 1
ATOM 2146 C C . LYS A 1 261 ? 8.019 -4.251 9.059 1.00 91.19 261 LYS A C 1
ATOM 2148 O O . LYS A 1 261 ? 7.062 -5.006 9.142 1.00 91.19 261 LYS A O 1
ATOM 2153 N N . ASN A 1 262 ? 7.874 -2.957 8.773 1.00 92.50 262 ASN A N 1
ATOM 2154 C CA . ASN A 1 262 ? 6.569 -2.293 8.673 1.00 92.50 262 ASN A CA 1
ATOM 2155 C C . ASN A 1 262 ? 5.817 -2.635 7.371 1.00 92.50 262 ASN A C 1
ATOM 2157 O O . ASN A 1 262 ? 4.686 -2.212 7.158 1.00 92.50 262 ASN A O 1
ATOM 2161 N N . SER A 1 263 ? 6.448 -3.384 6.466 1.00 93.94 263 SER A N 1
ATOM 2162 C CA . SER A 1 263 ? 5.848 -3.886 5.226 1.00 93.94 263 SER A CA 1
ATOM 2163 C C . SER A 1 263 ? 6.129 -5.382 5.036 1.00 93.94 263 SER A C 1
ATOM 2165 O O . SER A 1 263 ? 6.186 -5.832 3.892 1.00 93.94 263 SER A O 1
ATOM 2167 N N . SER A 1 264 ? 6.342 -6.140 6.124 1.00 90.75 264 SER A N 1
ATOM 2168 C CA . SER A 1 264 ? 6.741 -7.561 6.095 1.00 90.75 264 SER A CA 1
ATOM 2169 C C . SER A 1 264 ? 5.862 -8.384 5.152 1.00 90.75 264 SER A C 1
ATOM 2171 O O . SER A 1 264 ? 6.373 -8.958 4.192 1.00 90.75 264 SER A O 1
ATOM 2173 N N . LEU A 1 265 ? 4.541 -8.280 5.317 1.00 89.81 265 LEU A N 1
ATOM 2174 C CA . LEU A 1 265 ? 3.536 -8.974 4.509 1.00 89.81 265 LEU A CA 1
ATOM 2175 C C . LEU A 1 265 ? 3.685 -8.739 2.996 1.00 89.81 265 LEU A C 1
ATOM 2177 O O . LEU A 1 265 ? 3.457 -9.647 2.200 1.00 89.81 265 LEU A O 1
ATOM 2181 N N . LEU A 1 266 ? 4.079 -7.537 2.557 1.00 94.94 266 LEU A N 1
ATOM 2182 C CA . LEU A 1 266 ? 4.261 -7.279 1.123 1.00 94.94 266 LEU A CA 1
ATOM 2183 C C . LEU A 1 266 ? 5.457 -8.044 0.548 1.00 94.94 266 LEU A C 1
ATOM 2185 O O . LEU A 1 266 ? 5.472 -8.355 -0.642 1.00 94.94 266 LEU A O 1
ATOM 2189 N N . TRP A 1 267 ? 6.472 -8.342 1.358 1.00 95.44 267 TRP A N 1
ATOM 2190 C CA . TRP A 1 267 ? 7.670 -9.031 0.885 1.00 95.44 267 TRP A CA 1
ATOM 2191 C C . TRP A 1 267 ? 7.456 -10.524 0.628 1.00 95.44 267 TRP A C 1
ATOM 2193 O O . TRP A 1 267 ? 8.238 -11.089 -0.149 1.00 95.44 267 TRP A O 1
ATOM 2203 N N . ASP A 1 268 ? 6.384 -11.090 1.187 1.00 94.75 268 ASP A N 1
ATOM 2204 C CA . ASP A 1 268 ? 5.935 -12.475 0.996 1.00 94.75 268 ASP A CA 1
ATOM 2205 C C . ASP A 1 268 ? 5.098 -12.666 -0.278 1.00 94.75 268 ASP A C 1
ATOM 2207 O O . ASP A 1 268 ? 4.853 -13.793 -0.714 1.00 94.75 268 ASP A O 1
ATOM 2211 N N . ILE A 1 269 ? 4.688 -11.570 -0.927 1.00 96.81 269 ILE A N 1
ATOM 2212 C CA . ILE A 1 269 ? 3.991 -11.621 -2.215 1.00 96.81 269 ILE A CA 1
ATOM 2213 C C . ILE A 1 269 ? 4.916 -12.249 -3.264 1.00 96.81 269 ILE A C 1
ATOM 2215 O O . ILE A 1 269 ? 6.056 -11.821 -3.464 1.00 96.81 269 ILE A O 1
ATOM 2219 N N . LYS A 1 270 ? 4.397 -13.241 -3.991 1.00 96.75 270 LYS A N 1
ATOM 2220 C CA . LYS A 1 270 ? 5.087 -13.873 -5.124 1.00 96.75 270 LYS A CA 1
ATOM 2221 C C . LYS A 1 270 ? 4.900 -13.015 -6.380 1.00 96.75 270 LYS A C 1
ATOM 2223 O O . LYS A 1 270 ? 3.767 -12.830 -6.822 1.00 96.75 270 LYS A O 1
ATOM 2228 N N . TYR A 1 271 ? 5.986 -12.494 -6.952 1.00 96.50 271 TYR A N 1
ATOM 2229 C CA . TYR A 1 271 ? 5.989 -11.670 -8.174 1.00 96.50 271 TYR A CA 1
ATOM 2230 C C . TYR A 1 271 ? 7.253 -11.880 -9.011 1.00 96.50 271 TYR A C 1
ATOM 2232 O O . TYR A 1 271 ? 8.283 -12.329 -8.447 1.00 96.50 271 TYR A O 1
#

Sequence (271 aa):
MLMRYIDDILFISTSKKQAASFLSRLQRGFRGYNCYMNEKKFGANFDVEQILGSQLNRVYASENGATSFLRWSGLLINCSTMEIQADYSKYLCNHLSSTLTVCWQGKPGIHLKEKLHLFLRPKCHPIFFDSNINSAAVVRLNIYQIFLLCAMKFHCYIRDLSFICKLPKRYCSNIIQRSLRYMHLLIKKRMHSMSLNSDIQPMLELEKEEVEWLGFHAYIQVLKRKESRHKELLAVLRLRLLSHRMSGRVSPELKYAINKKNSSLLWDIKY

Organism: Cajanus cajan (NCBI:txid3821)

Mean predicted aligned error: 5.71 Å

Solvent-accessible surface area (backbone atoms only — not comparable to full-atom values): 15814 Å² total; per-residue (Å²): 93,80,49,74,57,97,89,50,74,48,78,53,67,98,43,68,68,59,50,51,52,52,49,55,52,45,70,68,31,48,65,96,72,77,40,76,61,65,75,81,71,43,62,63,99,62,92,61,95,82,61,86,87,62,79,59,70,34,49,48,56,46,99,80,66,82,45,44,22,44,69,53,99,59,29,30,32,31,74,86,74,62,28,49,42,77,51,64,69,86,40,56,86,46,54,48,56,80,80,58,87,82,64,72,70,91,57,37,70,60,50,50,49,51,46,52,46,62,63,47,56,82,69,46,48,47,79,41,48,22,52,87,54,23,55,69,36,51,28,41,26,44,54,28,54,53,29,36,55,45,32,42,52,49,50,41,48,50,58,66,41,53,82,79,51,84,79,57,49,71,57,54,53,52,46,50,55,51,41,35,54,47,50,53,52,48,35,54,52,42,39,71,68,53,81,57,102,51,97,66,74,73,38,74,85,75,57,66,66,56,47,44,50,39,33,46,51,24,35,46,61,52,43,56,81,45,34,95,83,32,53,70,46,45,52,55,48,50,52,51,47,63,73,33,89,54,57,94,63,74,49,73,36,56,54,49,27,69,34,63,76,80,46,47,75,66,71,66,39,43,110

Radius of gyration: 20.98 Å; Cα contacts (8 Å, |Δi|>4): 328; chains: 1; bounding box: 57×45×58 Å

InterPro domains:
  IPR000477 Reverse transcriptase domain [PS50878] (1-77)
  IPR003545 Telomerase reverse transcriptase [PTHR12066] (1-271)
  IPR049139 Telomerase reverse transcriptase, C-terminal extension [PF21399] (112-238)

pLDDT: mean 90.29, std 11.46, range [39.09, 98.81]